Protein AF-A0AA37AZE5-F1 (afdb_monomer)

Solvent-accessible surface area (backbone atoms only — not comparable to full-atom values): 16278 Å² total; per-residue (Å²): 115,72,69,64,54,36,56,30,39,75,72,71,74,45,54,67,61,84,62,42,44,39,35,69,76,17,22,30,92,72,26,24,55,51,81,41,74,52,94,64,92,62,54,52,43,32,51,50,44,52,51,34,36,66,26,65,49,34,65,72,84,76,76,21,59,24,42,72,67,48,28,49,18,45,26,42,44,46,46,40,44,42,72,34,47,42,30,32,42,92,80,37,64,44,82,46,83,56,81,50,79,76,80,71,74,34,49,38,41,75,68,48,41,52,49,52,37,55,33,61,70,61,56,34,24,71,41,34,57,49,28,33,36,49,32,86,77,37,97,22,37,43,67,36,94,82,42,74,74,64,87,28,90,80,59,54,93,66,47,50,43,33,20,57,89,40,47,69,54,55,53,46,51,31,53,47,23,53,77,56,64,27,38,38,33,36,53,45,40,47,48,83,74,86,80,53,80,83,65,55,78,78,81,61,98,67,84,54,53,25,42,48,14,31,24,39,29,36,42,49,28,50,83,90,46,69,47,42,59,67,30,54,75,69,68,64,47,51,69,54,56,53,51,46,52,52,51,44,42,73,75,62,35,48,53,25,57,78,37,97,73,66,36,55,41,33,36,31,53,87,66,62,67,90,38,65,69,37,50,46,42,33,50,26,35,45,49,26,39,76,69,50,50,52,52,54,75,56,127

Foldseek 3Di:
DLQVQLVCCVVVNAFQVRQFFAAAPFFQVQCATNNDHDPDRDLSQLVLLVLLVLQQLQQDDRDRHNHPSLLRSLLLVLCQLAPPQWWDAPLAIDGHDRPRDDDSGSICHRSNRSSSSVCVNRSTHGAAQKAKEAQVVFPQEFEDPQADFQPFPQTDPRIDMAGPVCVVLVVLLRVLCVVLVKHKYWRHFADADDDDPGRDDDDDPDQDLSLLRFKTFIWIGHPPDTCDPVCVVVVNDDPSVVVSQVSSVVVQWDAQCPPPPRDRRMIGRDDPCVDSVSVSSSSRHNCCSVVNRNHHYDD

Secondary structure (DSSP, 8-state):
-HHHHHHHHHTTSS-GGGG----TT-BTTTTEETTEE-SS---HHHHHHHHHHHHT---S---SB--HHHHHHHHHHHHHHHH--EEEETTEEEE------S---SS--HHHHHHHHHHHHTT-EE---EEEEEGGG-TTEEE-TT----S-TT--TTEEEEEGGGHHHHHHHHHHHHHTTEEEEEEE-SPPPP--STT-----SS--GGGGT-EEEEEEEETTEEE-HHHHHTT---HHHHHHHHHHHHHT-EEGGGSSS--TTEEE----TTSHHHHHHHHHHHHHHHTT--PPEE-

Radius of gyration: 22.61 Å; Cα contacts (8 Å, |Δi|>4): 569; chains: 1; bounding box: 52×37×67 Å

Mean predicted aligned error: 5.12 Å

Sequence (299 aa):
MITNLLFSVLSGQFELFAGYELRRGDNDKKKIWGGSSHPDTYSHVEELQLILKKVGTYVAKVDGDFGGKTDLALKLFQSNAKTIPYRIKNGSTVTVKPTFHEAVSGKTTKATRRELAIWSSNTYQATGDLIRLKATTYSNIELNPSFKLLRNQHVTKGEFVVSVSLLPYIKTMNIEAKKLGLKIVINQSLRQLGIPPKGAVVTPAKRSQHYIGHAVDVNIVDGSNWNTSATFKAQKATNSAKLFIAAMKKAGLRWGGDFSKMDSPHFDRKLDASTFEYEAKHFFNQTSNSNNHILPLVI

Structure (mmCIF, N/CA/C/O backbone):
data_AF-A0AA37AZE5-F1
#
_entry.id   AF-A0AA37AZE5-F1
#
loop_
_atom_site.group_PDB
_atom_site.id
_atom_site.type_symbol
_atom_site.label_atom_id
_atom_site.label_alt_id
_atom_site.label_comp_id
_atom_site.label_asym_id
_atom_site.label_entity_id
_atom_site.label_seq_id
_atom_site.pdbx_PDB_ins_code
_atom_site.Cartn_x
_atom_site.Cartn_y
_atom_site.Cartn_z
_atom_site.occupancy
_atom_site.B_iso_or_equiv
_atom_site.auth_seq_id
_atom_site.auth_comp_id
_atom_site.auth_asym_id
_atom_site.auth_atom_id
_atom_site.pdbx_PDB_model_num
ATOM 1 N N . MET A 1 1 ? 15.635 17.805 -24.529 1.00 45.06 1 MET A N 1
ATOM 2 C CA . MET A 1 1 ? 15.466 16.530 -25.267 1.00 45.06 1 MET A CA 1
ATOM 3 C C . MET A 1 1 ? 14.314 15.668 -24.742 1.00 45.06 1 MET A C 1
ATOM 5 O O . MET A 1 1 ? 13.512 15.248 -25.558 1.00 45.06 1 MET A O 1
ATOM 9 N N . ILE A 1 2 ? 14.158 15.443 -23.427 1.00 47.91 2 ILE A N 1
ATOM 10 C CA . ILE A 1 2 ? 13.122 14.532 -22.875 1.00 47.91 2 ILE A CA 1
ATOM 11 C C . ILE A 1 2 ? 11.669 14.996 -23.136 1.00 47.91 2 ILE A C 1
ATOM 13 O O . ILE A 1 2 ? 10.789 14.169 -23.347 1.00 47.91 2 ILE A O 1
ATOM 17 N N . THR A 1 3 ? 11.397 16.303 -23.166 1.00 50.34 3 THR A N 1
ATOM 18 C CA . THR A 1 3 ? 10.039 16.854 -23.362 1.00 50.34 3 THR A CA 1
ATOM 19 C C . THR A 1 3 ? 9.466 16.603 -24.761 1.00 50.34 3 THR A C 1
ATOM 21 O O . THR A 1 3 ? 8.294 16.255 -24.873 1.00 50.34 3 THR A O 1
ATOM 24 N N . ASN A 1 4 ? 10.287 16.695 -25.814 1.00 52.81 4 ASN A N 1
ATOM 25 C CA . ASN A 1 4 ? 9.843 16.437 -27.192 1.00 52.81 4 ASN A CA 1
ATOM 26 C C . ASN A 1 4 ? 9.612 14.943 -27.457 1.00 52.81 4 ASN A C 1
ATOM 28 O O . ASN A 1 4 ? 8.682 14.598 -28.178 1.00 52.81 4 ASN A O 1
ATOM 32 N N . LEU A 1 5 ? 10.405 14.067 -26.827 1.00 55.03 5 LEU A N 1
ATOM 33 C CA . LEU A 1 5 ? 10.235 12.613 -26.920 1.00 55.03 5 LEU A CA 1
ATOM 34 C C . LEU A 1 5 ? 8.930 12.147 -26.248 1.00 55.03 5 LEU A C 1
ATOM 36 O O . LEU A 1 5 ? 8.274 11.226 -26.710 1.00 55.03 5 LEU A O 1
ATOM 40 N N . LEU A 1 6 ? 8.508 12.804 -25.166 1.00 58.16 6 LEU A N 1
ATOM 41 C CA . LEU A 1 6 ? 7.266 12.454 -24.468 1.00 58.16 6 LEU A CA 1
ATOM 42 C C . LEU A 1 6 ? 6.015 12.838 -25.258 1.00 58.16 6 LEU A C 1
ATOM 44 O O . LEU A 1 6 ? 5.052 12.074 -25.288 1.00 58.16 6 LEU A O 1
ATOM 48 N N . PHE A 1 7 ? 6.037 14.005 -25.906 1.00 55.59 7 PHE A N 1
ATOM 49 C CA . PHE A 1 7 ? 4.948 14.430 -26.781 1.00 55.59 7 PHE A CA 1
ATOM 50 C C . PHE A 1 7 ? 4.830 13.505 -28.000 1.00 55.59 7 PHE A C 1
ATOM 52 O O . PHE A 1 7 ? 3.725 13.081 -28.329 1.00 55.59 7 PHE A O 1
ATOM 59 N N . SER A 1 8 ? 5.961 13.109 -28.599 1.00 58.12 8 SER A N 1
ATOM 60 C CA . SER A 1 8 ? 5.975 12.186 -29.737 1.00 58.12 8 SER A CA 1
ATOM 61 C C . SER A 1 8 ? 5.554 10.756 -29.377 1.00 58.12 8 SER A C 1
ATOM 63 O O . SER A 1 8 ? 4.913 10.095 -30.189 1.00 58.12 8 SER A O 1
ATOM 65 N N . VAL A 1 9 ? 5.829 10.274 -28.157 1.00 59.69 9 VAL A N 1
ATOM 66 C CA . VAL A 1 9 ? 5.320 8.967 -27.691 1.00 59.69 9 VAL A CA 1
ATOM 67 C C . VAL A 1 9 ? 3.808 8.974 -27.505 1.00 59.69 9 VAL A C 1
ATOM 69 O O . VAL A 1 9 ? 3.135 8.000 -27.844 1.00 59.69 9 VAL A O 1
ATOM 72 N N . LEU A 1 10 ? 3.247 10.075 -27.009 1.00 60.81 10 LEU A N 1
ATOM 73 C CA . LEU A 1 10 ? 1.800 10.205 -26.838 1.00 60.81 10 LEU A CA 1
ATOM 74 C C . LEU A 1 10 ? 1.063 10.415 -28.168 1.00 60.81 10 LEU A C 1
ATOM 76 O O . LEU A 1 10 ? -0.073 9.962 -28.289 1.00 60.81 10 LEU A O 1
ATOM 80 N N . SER A 1 11 ? 1.705 11.038 -29.162 1.00 58.84 11 SER A N 1
ATOM 81 C CA . SER A 1 11 ? 1.176 11.171 -30.527 1.00 58.84 11 SER A CA 1
ATOM 82 C C . SER A 1 11 ? 1.432 9.945 -31.419 1.00 58.84 11 SER A C 1
ATOM 84 O O . SER A 1 11 ? 1.001 9.935 -32.569 1.00 58.84 11 SER A O 1
ATOM 86 N N . GLY A 1 12 ? 2.101 8.903 -30.904 1.00 58.16 12 GLY A N 1
ATOM 87 C CA . GLY A 1 12 ? 2.389 7.661 -31.634 1.00 58.16 12 GLY A CA 1
ATOM 88 C C . GLY A 1 12 ? 3.527 7.763 -32.655 1.00 58.16 12 GLY A C 1
ATOM 89 O O . GLY A 1 12 ? 3.675 6.880 -33.492 1.00 58.16 12 GLY A O 1
ATOM 90 N N . GLN A 1 13 ? 4.323 8.830 -32.596 1.00 54.84 13 GLN A N 1
ATOM 91 C CA . GLN A 1 13 ? 5.353 9.162 -33.578 1.00 54.84 13 GLN A CA 1
ATOM 92 C C . GLN A 1 13 ? 6.741 8.583 -33.231 1.00 54.84 13 GLN A C 1
ATOM 94 O O . GLN A 1 13 ? 7.546 8.383 -34.132 1.00 54.84 13 GLN A O 1
ATOM 99 N N . PHE A 1 14 ? 7.018 8.271 -31.956 1.00 65.69 14 PHE A N 1
ATOM 100 C CA . PHE A 1 14 ? 8.220 7.548 -31.491 1.00 65.69 14 PHE A CA 1
ATOM 101 C C . PHE A 1 14 ? 7.886 6.667 -30.277 1.00 65.69 14 PHE A C 1
ATOM 103 O O . PHE A 1 14 ? 7.064 7.058 -29.463 1.00 65.69 14 PHE A O 1
ATOM 110 N N . GLU A 1 15 ? 8.516 5.500 -30.100 1.00 80.62 15 GLU A N 1
ATOM 111 C CA . GLU A 1 15 ? 8.356 4.693 -28.876 1.00 80.62 15 GLU A CA 1
ATOM 112 C C . GLU A 1 15 ? 9.530 4.909 -27.908 1.00 80.62 15 GLU A C 1
ATOM 114 O O . GLU A 1 15 ? 10.681 5.022 -28.336 1.00 80.62 15 GLU A O 1
ATOM 119 N N . LEU A 1 16 ? 9.256 4.926 -26.591 1.00 91.25 16 LEU A N 1
ATOM 120 C CA . LEU A 1 16 ? 10.321 4.881 -25.581 1.00 91.25 16 LEU A CA 1
ATOM 121 C C . LEU A 1 16 ? 11.240 3.688 -25.856 1.00 91.25 16 LEU A C 1
ATOM 123 O O . LEU A 1 16 ? 10.773 2.614 -26.245 1.00 91.25 16 LEU A O 1
ATOM 127 N N . PHE A 1 17 ? 12.538 3.877 -25.627 1.00 93.56 17 PHE A N 1
ATOM 128 C CA . PHE A 1 17 ? 13.548 2.834 -25.820 1.00 93.56 17 PHE A CA 1
ATOM 129 C C . PHE A 1 17 ? 13.566 2.256 -27.245 1.00 93.56 17 PHE A C 1
ATOM 131 O O . PHE A 1 17 ? 13.775 1.060 -27.409 1.00 93.56 17 PHE A O 1
ATOM 138 N N . ALA A 1 18 ? 13.239 3.063 -28.263 1.00 90.50 18 ALA A N 1
ATOM 139 C CA . ALA A 1 18 ? 13.115 2.621 -29.658 1.00 90.50 18 ALA A CA 1
ATOM 140 C C . ALA A 1 18 ? 12.170 1.411 -29.862 1.00 90.50 18 ALA A C 1
ATOM 142 O O . ALA A 1 18 ? 12.277 0.682 -30.843 1.00 90.50 18 ALA A O 1
ATOM 143 N N . GLY A 1 19 ? 11.235 1.184 -28.931 1.00 91.56 19 GLY A N 1
ATOM 144 C CA . GLY A 1 19 ? 10.307 0.052 -28.965 1.00 91.56 19 GLY A CA 1
ATOM 145 C C . GLY A 1 19 ? 10.851 -1.260 -28.385 1.00 91.56 19 GLY A C 1
ATOM 146 O O . GLY A 1 19 ? 10.110 -2.249 -28.332 1.00 91.56 19 GLY A O 1
ATOM 147 N N . TYR A 1 20 ? 12.087 -1.290 -27.878 1.00 95.75 20 TYR A N 1
ATOM 148 C CA . TYR A 1 20 ? 12.634 -2.475 -27.221 1.00 95.75 20 TYR A CA 1
ATOM 149 C C . TYR A 1 20 ? 11.867 -2.814 -25.933 1.00 95.75 20 TYR A C 1
ATOM 151 O O . TYR A 1 20 ? 11.618 -1.966 -25.069 1.00 95.75 20 TYR A O 1
ATOM 159 N N . GLU A 1 21 ? 11.499 -4.092 -25.789 1.00 97.50 21 GLU A N 1
ATOM 160 C CA . GLU A 1 21 ? 11.025 -4.657 -24.522 1.00 97.50 21 GLU A CA 1
ATOM 161 C C . GLU A 1 21 ? 12.229 -4.959 -23.626 1.00 97.50 21 GLU A C 1
ATOM 163 O O . GLU A 1 21 ? 12.720 -6.087 -23.562 1.00 97.50 21 GLU A O 1
ATOM 168 N N . LEU A 1 22 ? 12.711 -3.922 -22.947 1.00 98.56 22 LEU A N 1
ATOM 169 C CA . LEU A 1 22 ? 13.787 -4.025 -21.980 1.00 98.56 22 LEU A CA 1
ATOM 170 C C . LEU A 1 22 ? 13.416 -4.990 -20.855 1.00 98.56 22 LEU A C 1
ATOM 172 O O . LEU A 1 22 ? 12.292 -4.968 -20.336 1.00 98.56 22 LEU A O 1
ATOM 176 N N . ARG A 1 23 ? 14.380 -5.818 -20.464 1.00 98.44 23 ARG A N 1
ATOM 177 C CA . ARG A 1 23 ? 14.212 -6.880 -19.469 1.00 98.44 23 ARG A CA 1
ATOM 178 C C . ARG A 1 23 ? 15.496 -7.143 -18.698 1.00 98.44 23 ARG A C 1
ATOM 180 O O . ARG A 1 23 ? 16.586 -6.775 -19.124 1.00 98.44 23 ARG A O 1
ATOM 187 N N . ARG A 1 24 ? 15.367 -7.836 -17.564 1.00 98.06 24 ARG A N 1
ATOM 188 C CA . ARG A 1 24 ? 16.521 -8.229 -16.750 1.00 98.06 24 ARG A CA 1
ATOM 189 C C . ARG A 1 24 ? 17.569 -8.967 -17.593 1.00 98.06 24 ARG A C 1
ATOM 191 O O . ARG A 1 24 ? 17.240 -9.950 -18.250 1.00 98.06 24 ARG A O 1
ATOM 198 N N . GLY A 1 25 ? 18.817 -8.509 -17.511 1.00 97.81 25 GLY A N 1
ATOM 199 C CA . GLY A 1 25 ? 19.943 -8.990 -18.320 1.00 97.81 25 GLY A CA 1
ATOM 200 C C . GLY A 1 25 ? 20.347 -8.045 -19.456 1.00 97.81 25 GLY A C 1
ATOM 201 O O . GLY A 1 25 ? 21.477 -8.146 -19.932 1.00 97.81 25 GLY A O 1
ATOM 202 N N . ASP A 1 26 ? 19.475 -7.110 -19.842 1.00 98.44 26 ASP A N 1
ATOM 203 C CA . ASP A 1 26 ? 19.816 -6.038 -20.777 1.00 98.44 26 ASP A CA 1
ATOM 204 C C . ASP A 1 26 ? 20.856 -5.088 -20.169 1.00 98.44 26 ASP A C 1
ATOM 206 O O . ASP A 1 26 ? 20.887 -4.858 -18.956 1.00 98.44 26 ASP A O 1
ATOM 210 N N . ASN A 1 27 ? 21.746 -4.557 -21.008 1.00 98.19 27 ASN A N 1
ATOM 211 C CA . ASN A 1 27 ? 22.886 -3.774 -20.550 1.00 98.19 27 ASN A CA 1
ATOM 212 C C . ASN A 1 27 ? 23.415 -2.858 -21.657 1.00 98.19 27 ASN A C 1
ATOM 214 O O . ASN A 1 27 ? 23.817 -3.336 -22.720 1.00 98.19 27 ASN A O 1
ATOM 218 N N . ASP A 1 28 ? 23.492 -1.559 -21.369 1.00 97.75 28 ASP A N 1
ATOM 219 C CA . ASP A 1 28 ? 23.879 -0.541 -22.352 1.00 97.75 28 ASP A CA 1
ATOM 220 C C . ASP A 1 28 ? 25.338 -0.699 -22.816 1.00 97.75 28 ASP A C 1
ATOM 222 O O . ASP A 1 28 ? 25.628 -0.598 -24.006 1.00 97.75 28 ASP A O 1
ATOM 226 N N . LYS A 1 29 ? 26.268 -1.057 -21.915 1.00 96.44 29 LYS A N 1
ATOM 227 C CA . LYS A 1 29 ? 27.685 -1.280 -22.277 1.00 96.44 29 LYS A CA 1
ATOM 228 C C . LYS A 1 29 ? 27.875 -2.502 -23.166 1.00 96.44 29 LYS A C 1
ATOM 230 O O . LYS A 1 29 ? 28.774 -2.522 -24.001 1.00 96.44 29 LYS A O 1
ATOM 235 N N . LYS A 1 30 ? 27.050 -3.530 -22.961 1.00 96.62 30 LYS A N 1
ATOM 236 C CA . LYS A 1 30 ? 27.046 -4.744 -23.788 1.00 96.62 30 LYS A CA 1
ATOM 237 C C . LYS A 1 30 ? 26.186 -4.592 -25.042 1.00 96.62 30 LYS A C 1
ATOM 239 O O . LYS A 1 30 ? 26.141 -5.533 -25.827 1.00 96.62 30 LYS A O 1
ATOM 244 N N . LYS A 1 31 ? 25.513 -3.447 -25.212 1.00 97.00 31 LYS A N 1
ATOM 245 C CA . LYS A 1 31 ? 24.568 -3.172 -26.301 1.00 97.00 31 LYS A CA 1
ATOM 246 C C . LYS A 1 31 ? 23.438 -4.201 -26.386 1.00 97.00 31 LYS A C 1
ATOM 248 O O . LYS A 1 31 ? 22.985 -4.546 -27.472 1.00 97.00 31 LYS A O 1
ATOM 253 N N . ILE A 1 32 ? 23.017 -4.732 -25.234 1.00 97.12 32 ILE A N 1
ATOM 254 C CA . ILE A 1 32 ? 21.956 -5.739 -25.152 1.00 97.12 32 ILE A CA 1
ATOM 255 C C . ILE A 1 32 ? 20.648 -5.044 -24.793 1.00 97.12 32 ILE A C 1
ATOM 257 O O . ILE A 1 32 ? 20.514 -4.553 -23.672 1.00 97.12 32 ILE A O 1
ATOM 261 N N . TRP A 1 33 ? 19.685 -5.061 -25.714 1.00 97.31 33 TRP A N 1
ATOM 262 C CA . TRP A 1 33 ? 18.338 -4.517 -25.515 1.00 97.31 33 TRP A CA 1
ATOM 263 C C . TRP A 1 33 ? 17.302 -5.479 -26.077 1.00 97.31 33 TRP A C 1
ATOM 265 O O . TRP A 1 33 ? 17.459 -6.014 -27.177 1.00 97.31 33 TRP A O 1
ATOM 275 N N . GLY A 1 34 ? 16.246 -5.747 -25.309 1.00 96.00 34 GLY A N 1
ATOM 276 C CA . GLY A 1 34 ? 15.290 -6.778 -25.696 1.00 96.00 34 GLY A CA 1
ATOM 277 C C . GLY A 1 34 ? 15.929 -8.167 -25.733 1.00 96.00 34 GLY A C 1
ATOM 278 O O . GLY A 1 34 ? 15.488 -9.025 -26.489 1.00 96.00 34 GLY A O 1
ATOM 279 N N . GLY A 1 35 ? 16.965 -8.419 -24.925 1.00 96.56 35 GLY A N 1
ATOM 280 C CA . GLY A 1 35 ? 17.700 -9.684 -24.834 1.00 96.56 35 GLY A CA 1
ATOM 281 C C . GLY A 1 35 ? 18.561 -10.058 -26.044 1.00 96.56 35 GLY A C 1
ATOM 282 O O . GLY A 1 35 ? 18.950 -11.218 -26.155 1.00 96.56 35 GLY A O 1
ATOM 283 N N . SER A 1 36 ? 18.860 -9.124 -26.947 1.00 96.38 36 SER A N 1
ATOM 284 C CA . SER A 1 36 ? 19.783 -9.345 -28.069 1.00 96.38 36 SER A CA 1
ATOM 285 C C . SER A 1 36 ? 20.788 -8.204 -28.176 1.00 96.38 36 SER A C 1
ATOM 287 O O . SER A 1 36 ? 20.486 -7.089 -27.761 1.00 96.38 36 SER A O 1
ATOM 289 N N . SER A 1 37 ? 21.985 -8.509 -28.686 1.00 95.62 37 SER A N 1
ATOM 290 C CA . SER A 1 37 ? 23.031 -7.514 -28.942 1.00 95.62 37 SER A CA 1
ATOM 291 C C . SER A 1 37 ? 22.739 -6.757 -30.234 1.00 95.62 37 SER A C 1
ATOM 293 O O . SER A 1 37 ? 22.329 -7.372 -31.219 1.00 95.62 37 SER A O 1
ATOM 295 N N . HIS A 1 38 ? 22.989 -5.453 -30.237 1.00 92.50 38 HIS A N 1
ATOM 296 C CA . HIS A 1 38 ? 22.761 -4.571 -31.380 1.00 92.50 38 HIS A CA 1
ATOM 297 C C . HIS A 1 38 ? 24.039 -3.795 -31.730 1.00 92.50 38 HIS A C 1
ATOM 299 O O . HIS A 1 38 ? 24.869 -3.545 -30.854 1.00 92.50 38 HIS A O 1
ATOM 305 N N . PRO A 1 39 ? 24.236 -3.407 -33.003 1.00 86.50 39 PRO A N 1
ATOM 306 C CA . PRO A 1 39 ? 25.441 -2.690 -33.427 1.00 86.50 39 PRO A CA 1
ATOM 307 C C . PRO A 1 39 ? 25.492 -1.248 -32.896 1.00 86.50 39 PRO A C 1
ATOM 309 O O . PRO A 1 39 ? 26.580 -0.702 -32.676 1.00 86.50 39 PRO A O 1
ATOM 312 N N . ASP A 1 40 ? 24.329 -0.649 -32.649 1.00 84.88 40 ASP A N 1
ATOM 313 C CA . ASP A 1 40 ? 24.193 0.752 -32.271 1.00 84.88 40 ASP A CA 1
ATOM 314 C C . ASP A 1 40 ? 24.715 1.056 -30.861 1.00 84.88 40 ASP A C 1
ATOM 316 O O . ASP A 1 40 ? 24.976 0.169 -30.047 1.00 84.88 40 ASP A O 1
ATOM 320 N N . THR A 1 41 ? 24.886 2.343 -30.563 1.00 84.25 41 THR A N 1
ATOM 321 C CA . THR A 1 41 ? 25.275 2.819 -29.232 1.00 84.25 41 THR A CA 1
ATOM 322 C C . THR A 1 41 ? 24.160 3.704 -28.686 1.00 84.25 41 THR A C 1
ATOM 324 O O . THR A 1 41 ? 24.065 4.880 -29.036 1.00 84.25 41 THR A O 1
ATOM 327 N N . TYR A 1 42 ? 23.327 3.129 -27.819 1.00 90.38 42 TYR A N 1
ATOM 328 C CA . TYR A 1 42 ? 22.247 3.810 -27.104 1.00 90.38 42 TYR A CA 1
ATOM 329 C C . TYR A 1 42 ? 22.341 3.532 -25.597 1.00 90.38 42 TYR A C 1
ATOM 331 O O . TYR A 1 42 ? 23.035 2.610 -25.175 1.00 90.38 42 TYR A O 1
ATOM 339 N N . SER A 1 43 ? 21.630 4.318 -24.785 1.00 94.69 43 SER A N 1
ATOM 340 C CA . SER A 1 43 ? 21.575 4.153 -23.323 1.00 94.69 43 SER A CA 1
ATOM 341 C C . SER A 1 43 ? 20.139 3.917 -22.840 1.00 94.69 43 SER A C 1
ATOM 343 O O . SER A 1 43 ? 19.597 4.681 -22.038 1.00 94.69 43 SER A O 1
ATOM 345 N N . HIS A 1 44 ? 19.466 2.907 -23.397 1.00 96.50 44 HIS A N 1
ATOM 346 C CA . HIS A 1 44 ? 18.050 2.649 -23.116 1.00 96.50 44 HIS A CA 1
ATOM 347 C C . HIS A 1 44 ? 17.802 2.187 -21.675 1.00 96.50 44 HIS A C 1
ATOM 349 O O . HIS A 1 44 ? 16.770 2.523 -21.087 1.00 96.50 44 HIS A O 1
ATOM 355 N N . VAL A 1 45 ? 18.737 1.445 -21.076 1.00 98.19 45 VAL A N 1
ATOM 356 C CA . VAL A 1 45 ? 18.611 1.017 -19.680 1.00 98.19 45 VAL A CA 1
ATOM 357 C C . VAL A 1 45 ? 18.826 2.200 -18.734 1.00 98.19 45 VAL A C 1
ATOM 359 O O . VAL A 1 45 ? 18.040 2.369 -17.799 1.00 98.19 45 VAL A O 1
ATOM 362 N N . GLU A 1 46 ? 19.816 3.063 -18.982 1.00 98.19 46 GLU A N 1
ATOM 363 C CA . GLU A 1 46 ? 19.982 4.310 -18.220 1.00 98.19 46 GLU A CA 1
ATOM 364 C C . GLU A 1 46 ? 18.750 5.215 -18.346 1.00 98.19 46 GLU A C 1
ATOM 366 O O . GLU A 1 46 ? 18.287 5.769 -17.345 1.00 98.19 46 GLU A O 1
ATOM 371 N N . GLU A 1 47 ? 18.172 5.330 -19.548 1.00 97.31 47 GLU A N 1
ATOM 372 C CA . GLU A 1 47 ? 16.936 6.079 -19.786 1.00 97.31 47 GLU A CA 1
ATOM 373 C C . GLU A 1 47 ? 15.783 5.543 -18.919 1.00 97.31 47 GLU A C 1
ATOM 375 O O . GLU A 1 47 ? 15.131 6.314 -18.204 1.00 97.31 47 GLU A O 1
ATOM 380 N N . LEU A 1 48 ? 15.570 4.222 -18.905 1.00 98.31 48 LEU A N 1
ATOM 381 C CA . LEU A 1 48 ? 14.569 3.577 -18.051 1.00 98.31 48 LEU A CA 1
ATOM 382 C C . LEU A 1 48 ? 14.829 3.861 -16.566 1.00 98.31 48 LEU A C 1
ATOM 384 O O . LEU A 1 48 ? 13.913 4.257 -15.840 1.00 98.31 48 LEU A O 1
ATOM 388 N N . GLN A 1 49 ? 16.067 3.685 -16.103 1.00 98.56 49 GLN A N 1
ATOM 389 C CA . GLN A 1 49 ? 16.449 3.928 -14.711 1.00 98.56 49 GLN A CA 1
ATOM 390 C C . GLN A 1 49 ? 16.206 5.391 -14.303 1.00 98.56 49 GLN A C 1
ATOM 392 O O . GLN A 1 49 ? 15.724 5.648 -13.196 1.00 98.56 49 GLN A O 1
ATOM 397 N N . LEU A 1 50 ? 16.480 6.357 -15.186 1.00 97.62 50 LEU A N 1
ATOM 398 C CA . LEU A 1 50 ? 16.197 7.778 -14.959 1.00 97.62 50 LEU A CA 1
ATOM 399 C C . LEU A 1 50 ? 14.693 8.058 -14.858 1.00 97.62 50 LEU A C 1
ATOM 401 O O . LEU A 1 50 ? 14.279 8.813 -13.974 1.00 97.62 50 LEU A O 1
ATOM 405 N N . ILE A 1 51 ? 13.871 7.449 -15.720 1.00 97.56 51 ILE A N 1
ATOM 406 C CA . ILE A 1 51 ? 12.408 7.573 -15.650 1.00 97.56 51 ILE A CA 1
ATOM 407 C C . ILE A 1 51 ? 11.890 6.991 -14.329 1.00 97.56 51 ILE A C 1
ATOM 409 O O . ILE A 1 51 ? 11.194 7.684 -13.586 1.00 97.56 51 ILE A O 1
ATOM 413 N N . LEU A 1 52 ? 12.280 5.763 -13.977 1.00 97.81 52 LEU A N 1
ATOM 414 C CA . LEU A 1 52 ? 11.853 5.112 -12.731 1.00 97.81 52 LEU A CA 1
ATOM 415 C C . LEU A 1 52 ? 12.324 5.877 -11.484 1.00 97.81 52 LEU A C 1
ATOM 417 O O . LEU A 1 52 ? 11.631 5.904 -10.464 1.00 97.81 52 LEU A O 1
ATOM 421 N N . LYS A 1 53 ? 13.479 6.548 -11.557 1.00 95.75 53 LYS A N 1
ATOM 422 C CA . LYS A 1 53 ? 13.980 7.414 -10.483 1.00 95.75 53 LYS A CA 1
ATOM 423 C C . LYS A 1 53 ? 13.138 8.676 -10.324 1.00 95.75 53 LYS A C 1
ATOM 425 O O . LYS A 1 53 ? 12.830 9.047 -9.196 1.00 95.75 53 LYS A O 1
ATOM 430 N N . LYS A 1 54 ? 12.715 9.302 -11.429 1.00 94.62 54 LYS A N 1
ATOM 431 C CA . LYS A 1 54 ? 11.789 10.451 -11.411 1.00 94.62 54 LYS A CA 1
ATOM 432 C C . LYS A 1 54 ? 10.405 10.070 -10.894 1.00 94.62 54 LYS A C 1
ATOM 434 O O . LYS A 1 54 ? 9.823 10.834 -10.135 1.00 94.62 54 LYS A O 1
ATOM 439 N N . VAL A 1 55 ? 9.913 8.888 -11.268 1.00 95.81 55 VAL A N 1
ATOM 440 C CA . VAL A 1 55 ? 8.657 8.324 -10.751 1.00 95.81 55 VAL A CA 1
ATOM 441 C C . VAL A 1 55 ? 8.771 7.947 -9.266 1.00 95.81 55 VAL A C 1
ATOM 443 O O . VAL A 1 55 ? 7.766 7.903 -8.563 1.00 95.81 55 VAL A O 1
ATOM 446 N N . GLY A 1 56 ? 9.981 7.710 -8.757 1.00 95.25 56 GLY A N 1
ATOM 447 C CA . GLY A 1 56 ? 10.232 7.419 -7.343 1.00 95.25 56 GLY A CA 1
ATOM 448 C C . GLY A 1 56 ? 10.215 5.930 -6.985 1.00 95.25 56 GLY A C 1
ATOM 449 O O . GLY A 1 56 ? 10.145 5.596 -5.806 1.00 95.25 56 GLY A O 1
ATOM 450 N N . THR A 1 57 ? 10.292 5.026 -7.968 1.00 96.50 57 THR A N 1
ATOM 451 C CA . THR A 1 57 ? 10.399 3.573 -7.730 1.00 96.50 57 THR A CA 1
ATOM 452 C C . THR A 1 57 ? 11.833 3.053 -7.803 1.00 96.50 57 THR A C 1
ATOM 454 O O . THR A 1 57 ? 12.112 1.981 -7.269 1.00 96.50 57 THR A O 1
ATOM 457 N N . TYR A 1 58 ? 12.760 3.800 -8.417 1.00 95.38 58 TYR A N 1
ATOM 458 C CA . TYR A 1 58 ? 14.178 3.437 -8.485 1.00 95.38 58 TYR A CA 1
ATOM 459 C C . TYR A 1 58 ? 15.034 4.300 -7.559 1.00 95.38 58 TYR A C 1
ATOM 461 O O . TYR A 1 58 ? 15.174 5.508 -7.742 1.00 95.38 58 TYR A O 1
ATOM 469 N N . VAL A 1 59 ? 15.640 3.655 -6.565 1.00 89.50 59 VAL A N 1
ATOM 470 C CA . VAL A 1 59 ? 16.374 4.329 -5.477 1.00 89.50 59 VAL A CA 1
ATOM 471 C C . VAL A 1 59 ? 17.887 4.116 -5.559 1.00 89.50 59 VAL A C 1
ATOM 473 O O . VAL A 1 59 ? 18.646 4.655 -4.759 1.00 89.50 59 VAL A O 1
ATOM 476 N N . ALA A 1 60 ? 18.341 3.339 -6.543 1.00 91.44 60 ALA A N 1
ATOM 477 C CA . ALA A 1 60 ? 19.745 3.019 -6.742 1.00 91.44 60 ALA A CA 1
ATOM 478 C C . ALA A 1 60 ? 20.448 4.010 -7.692 1.00 91.44 60 ALA A C 1
ATOM 480 O O . ALA A 1 60 ? 19.900 5.040 -8.118 1.00 91.44 60 ALA A O 1
ATOM 481 N N . LYS A 1 61 ? 21.721 3.719 -7.972 1.00 94.12 61 LYS A N 1
ATOM 482 C CA . LYS A 1 61 ? 22.524 4.441 -8.958 1.00 94.12 61 LYS A CA 1
ATOM 483 C C . LYS A 1 61 ? 22.060 4.067 -10.372 1.00 94.12 61 LYS A C 1
ATOM 485 O O . LYS A 1 61 ? 21.661 2.933 -10.609 1.00 94.12 61 LYS A O 1
ATOM 490 N N . VAL A 1 62 ? 22.088 5.045 -11.272 1.00 97.19 62 VAL A N 1
ATOM 491 C CA . VAL A 1 62 ? 21.898 4.833 -12.713 1.00 97.19 62 VAL A CA 1
ATOM 492 C C . VAL A 1 62 ? 23.238 4.375 -13.284 1.00 97.19 62 VAL A C 1
ATOM 494 O O . VAL A 1 62 ? 24.251 5.037 -13.044 1.00 97.19 62 VAL A O 1
ATOM 497 N N . ASP A 1 63 ? 23.253 3.223 -13.939 1.00 97.62 63 ASP A N 1
ATOM 498 C CA . ASP A 1 63 ? 24.472 2.541 -14.390 1.00 97.62 63 ASP A CA 1
ATOM 499 C C . ASP A 1 63 ? 24.327 1.779 -15.718 1.00 97.62 63 ASP A C 1
ATOM 501 O O . ASP A 1 63 ? 25.303 1.175 -16.171 1.00 97.62 63 ASP A O 1
ATOM 505 N N . GLY A 1 64 ? 23.136 1.792 -16.326 1.00 98.00 64 GLY A N 1
ATOM 506 C CA . GLY A 1 64 ? 22.873 1.122 -17.599 1.00 98.00 64 GLY A CA 1
ATOM 507 C C . GLY A 1 64 ? 22.804 -0.399 -17.500 1.00 98.00 64 GLY A C 1
ATOM 508 O O . GLY A 1 64 ? 22.824 -1.071 -18.531 1.00 98.00 64 GLY A O 1
ATOM 509 N N . ASP A 1 65 ? 22.725 -0.957 -16.285 1.00 98.38 65 ASP A N 1
ATOM 510 C CA . ASP A 1 65 ? 22.558 -2.390 -16.050 1.00 98.38 65 ASP A CA 1
ATOM 511 C C . ASP A 1 65 ? 21.123 -2.734 -15.629 1.00 98.38 65 ASP A C 1
ATOM 513 O O . ASP A 1 65 ? 20.606 -2.303 -14.587 1.00 98.38 65 ASP A O 1
ATOM 517 N N . PHE A 1 66 ? 20.450 -3.575 -16.417 1.00 98.50 66 PHE A N 1
ATOM 518 C CA . PHE A 1 66 ? 19.129 -4.080 -16.066 1.00 98.50 66 PHE A CA 1
ATOM 519 C C . PHE A 1 66 ? 19.287 -5.286 -15.132 1.00 98.50 66 PHE A C 1
ATOM 521 O O . PHE A 1 66 ? 18.935 -6.426 -15.445 1.00 98.50 66 PHE A O 1
ATOM 528 N N . GLY A 1 67 ? 19.821 -5.020 -13.941 1.00 97.62 67 GLY A N 1
ATOM 529 C CA . GLY A 1 67 ? 19.949 -5.982 -12.855 1.00 97.62 67 GLY A CA 1
ATOM 530 C C . GLY A 1 67 ? 18.680 -6.113 -12.003 1.00 97.62 67 GLY A C 1
ATOM 531 O O . GLY A 1 67 ? 17.615 -5.572 -12.305 1.00 97.62 67 GLY A O 1
ATOM 532 N N . GLY A 1 68 ? 18.798 -6.812 -10.869 1.00 97.06 68 GLY A N 1
ATOM 533 C CA . GLY A 1 68 ? 17.662 -7.071 -9.970 1.00 97.06 68 GLY A CA 1
ATOM 534 C C . GLY A 1 68 ? 17.011 -5.811 -9.381 1.00 97.06 68 GLY A C 1
ATOM 535 O O . GLY A 1 68 ? 15.809 -5.802 -9.142 1.00 97.06 68 GLY A O 1
ATOM 536 N N . LYS A 1 69 ? 17.774 -4.725 -9.187 1.00 96.44 69 LYS A N 1
ATOM 537 C CA . LYS A 1 69 ? 17.232 -3.449 -8.683 1.00 96.44 69 LYS A CA 1
ATOM 538 C C . LYS A 1 69 ? 16.370 -2.739 -9.731 1.00 96.44 69 LYS A C 1
ATOM 540 O O . LYS A 1 69 ? 15.341 -2.170 -9.374 1.00 96.44 69 LYS A O 1
ATOM 545 N N . THR A 1 70 ? 16.776 -2.787 -11.000 1.00 98.31 70 THR A N 1
ATOM 546 C CA . THR A 1 70 ? 16.009 -2.233 -12.127 1.00 98.31 70 THR A CA 1
ATOM 547 C C . THR A 1 70 ? 14.720 -3.037 -12.335 1.00 98.31 70 THR A C 1
ATOM 549 O O . THR A 1 70 ? 13.646 -2.447 -12.432 1.00 98.31 70 THR A O 1
ATOM 552 N N . ASP A 1 71 ? 14.801 -4.374 -12.280 1.00 98.44 71 ASP A N 1
ATOM 553 C CA . ASP A 1 71 ? 13.637 -5.279 -12.332 1.00 98.44 71 ASP A CA 1
ATOM 554 C C . ASP A 1 71 ? 12.623 -4.991 -11.220 1.00 98.44 71 ASP A C 1
ATOM 556 O O . ASP A 1 71 ? 11.440 -4.787 -11.497 1.00 98.44 71 ASP A O 1
ATOM 560 N N . LEU A 1 72 ? 13.084 -4.888 -9.969 1.00 97.56 72 LEU A N 1
ATOM 561 C CA . LEU A 1 72 ? 12.217 -4.561 -8.838 1.00 97.56 72 LEU A CA 1
ATOM 562 C C . LEU A 1 72 ? 11.539 -3.195 -9.014 1.00 97.56 72 LEU A C 1
ATOM 564 O O . LEU A 1 72 ? 10.330 -3.082 -8.824 1.00 97.56 72 LEU A O 1
ATOM 568 N N . ALA A 1 73 ? 12.283 -2.160 -9.410 1.00 98.19 73 ALA A N 1
ATOM 569 C CA . ALA A 1 73 ? 11.721 -0.823 -9.596 1.00 98.19 73 ALA A CA 1
ATOM 570 C C . ALA A 1 73 ? 10.685 -0.754 -10.724 1.00 98.19 73 ALA A C 1
ATOM 572 O O . ALA A 1 73 ? 9.691 -0.030 -10.598 1.00 98.19 73 ALA A O 1
ATOM 573 N N . LEU A 1 74 ? 10.880 -1.523 -11.799 1.00 98.69 74 LEU A N 1
ATOM 574 C CA . LEU A 1 74 ? 9.899 -1.618 -12.873 1.00 98.69 74 LEU A CA 1
ATOM 575 C C . LEU A 1 74 ? 8.641 -2.367 -12.420 1.00 98.69 74 LEU A C 1
ATOM 577 O O . LEU A 1 74 ? 7.531 -1.913 -12.691 1.00 98.69 74 LEU A O 1
ATOM 581 N N . LYS A 1 75 ? 8.794 -3.458 -11.661 1.00 98.69 75 LYS A N 1
ATOM 582 C CA . LYS A 1 75 ? 7.656 -4.180 -11.071 1.00 98.69 75 LYS A CA 1
ATOM 583 C C . LYS A 1 75 ? 6.872 -3.311 -10.089 1.00 98.69 75 LYS A C 1
ATOM 585 O O . LYS A 1 75 ? 5.643 -3.297 -10.124 1.00 98.69 75 LYS A O 1
ATOM 590 N N . LEU A 1 76 ? 7.563 -2.537 -9.249 1.00 98.50 76 LEU A N 1
ATOM 591 C CA . LEU A 1 76 ? 6.941 -1.556 -8.358 1.00 98.50 76 LEU A CA 1
ATOM 592 C C . LEU A 1 76 ? 6.133 -0.530 -9.159 1.00 98.50 76 LEU A C 1
ATOM 594 O O . LEU A 1 76 ? 4.971 -0.287 -8.833 1.00 98.50 76 LEU A O 1
ATOM 598 N N . PHE A 1 77 ? 6.707 0.023 -10.230 1.00 98.62 77 PHE A N 1
ATOM 599 C CA . PHE A 1 77 ? 6.000 0.947 -11.118 1.00 98.62 77 PHE A CA 1
ATOM 600 C C . PHE A 1 77 ? 4.733 0.319 -11.711 1.00 98.62 77 PHE A C 1
ATOM 602 O O . PHE A 1 77 ? 3.649 0.873 -11.540 1.00 98.62 77 PHE A O 1
ATOM 609 N N . GLN A 1 78 ? 4.853 -0.855 -12.337 1.00 98.75 78 GLN A N 1
ATOM 610 C CA . GLN A 1 78 ? 3.727 -1.584 -12.931 1.00 98.75 78 GLN A CA 1
ATOM 611 C C . GLN A 1 78 ? 2.625 -1.851 -11.895 1.00 98.75 78 GLN A C 1
ATOM 613 O O . GLN A 1 78 ? 1.446 -1.615 -12.157 1.00 98.75 78 GLN A O 1
ATOM 618 N N . SER A 1 79 ? 3.000 -2.275 -10.685 1.00 98.31 79 SER A N 1
ATOM 619 C CA . SER A 1 79 ? 2.061 -2.491 -9.582 1.00 98.31 79 SER A CA 1
ATOM 620 C C . SER A 1 79 ? 1.352 -1.205 -9.158 1.00 98.31 79 SER A C 1
ATOM 622 O O . SER A 1 79 ? 0.138 -1.217 -8.951 1.00 98.31 79 SER A O 1
ATOM 624 N N . ASN A 1 80 ? 2.080 -0.092 -9.028 1.00 98.06 80 ASN A N 1
ATOM 625 C CA . ASN A 1 80 ? 1.501 1.192 -8.632 1.00 98.06 80 ASN A CA 1
ATOM 626 C C . ASN A 1 80 ? 0.529 1.716 -9.693 1.00 98.06 80 ASN A C 1
ATOM 628 O O . ASN A 1 80 ? -0.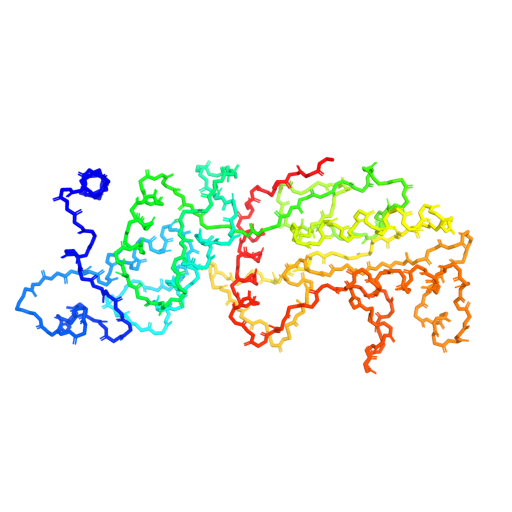608 2.072 -9.378 1.00 98.06 80 ASN A O 1
ATOM 632 N N . ALA A 1 81 ? 0.962 1.678 -10.955 1.00 97.94 81 ALA A N 1
ATOM 633 C CA . ALA A 1 81 ? 0.165 2.062 -12.109 1.00 97.94 81 ALA A CA 1
ATOM 634 C C . ALA A 1 81 ? -1.129 1.253 -12.223 1.00 97.94 81 ALA A C 1
ATOM 636 O O . ALA A 1 81 ? -2.157 1.819 -12.585 1.00 97.94 81 ALA A O 1
ATOM 637 N N . LYS A 1 82 ? -1.089 -0.034 -11.852 1.00 97.50 82 LYS A N 1
ATOM 638 C CA . LYS A 1 82 ? -2.238 -0.946 -11.874 1.00 97.50 82 LYS A CA 1
ATOM 639 C C . LYS A 1 82 ? -3.220 -0.758 -10.721 1.00 97.50 82 LYS A C 1
ATOM 641 O O . LYS A 1 82 ? -4.423 -0.885 -10.922 1.00 97.50 82 LYS A O 1
ATOM 646 N N . THR A 1 83 ? -2.721 -0.545 -9.502 1.00 95.62 83 THR A N 1
ATOM 647 C CA . THR A 1 83 ? -3.524 -0.771 -8.280 1.00 95.62 83 THR A CA 1
ATOM 648 C C . THR A 1 83 ? -3.782 0.473 -7.442 1.00 95.62 83 THR A C 1
ATOM 650 O O . THR A 1 83 ? -4.778 0.519 -6.723 1.00 95.62 83 THR A O 1
ATOM 653 N N . ILE A 1 84 ? -2.920 1.488 -7.519 1.00 95.62 84 ILE A N 1
ATOM 654 C CA . ILE A 1 84 ? -3.024 2.678 -6.673 1.00 95.62 84 ILE A CA 1
ATOM 655 C C . ILE A 1 84 ? -3.721 3.781 -7.474 1.00 95.62 84 ILE A C 1
ATOM 657 O O . ILE A 1 84 ? -3.236 4.116 -8.553 1.00 95.62 84 ILE A O 1
ATOM 661 N N . PRO A 1 85 ? -4.823 4.376 -6.984 1.00 94.19 85 PRO A N 1
ATOM 662 C CA . PRO A 1 85 ? -5.537 5.441 -7.692 1.00 94.19 85 PRO A CA 1
ATOM 663 C C . PRO A 1 85 ? -4.982 6.846 -7.400 1.00 94.19 85 PRO A C 1
ATOM 665 O O . PRO A 1 85 ? -5.598 7.840 -7.772 1.00 94.19 85 PRO A O 1
ATOM 668 N N . TYR A 1 86 ? -3.846 6.954 -6.709 1.00 96.25 86 TYR A N 1
ATOM 669 C CA . TYR A 1 86 ? -3.241 8.221 -6.293 1.00 96.25 86 TYR A CA 1
ATOM 670 C C . TYR A 1 86 ? -1.871 8.429 -6.937 1.00 96.25 86 TYR A C 1
ATOM 672 O O . TYR A 1 86 ? -1.093 7.483 -7.078 1.00 96.25 86 TYR A O 1
ATOM 680 N N . ARG A 1 87 ? -1.548 9.675 -7.284 1.00 97.31 87 ARG A N 1
ATOM 681 C CA . ARG A 1 87 ? -0.220 10.114 -7.751 1.00 97.31 87 ARG A CA 1
ATOM 682 C C . ARG A 1 87 ? 0.177 11.384 -7.021 1.00 97.31 87 ARG A C 1
ATOM 684 O O . ARG A 1 87 ? -0.701 12.157 -6.643 1.00 97.31 87 ARG A O 1
ATOM 691 N N . ILE A 1 88 ? 1.475 11.642 -6.895 1.00 97.62 88 ILE A N 1
ATOM 692 C CA . ILE A 1 88 ? 1.954 12.987 -6.561 1.00 97.62 88 ILE A CA 1
ATOM 693 C C . ILE A 1 88 ? 2.220 13.741 -7.857 1.00 97.62 88 ILE A C 1
ATOM 695 O O . ILE A 1 88 ? 2.952 13.256 -8.717 1.00 97.62 88 ILE A O 1
ATOM 699 N N . LYS A 1 89 ? 1.630 14.928 -7.991 1.00 96.69 89 LYS A N 1
ATOM 700 C CA . LYS A 1 89 ? 1.892 15.889 -9.064 1.00 96.69 89 LYS A CA 1
ATOM 701 C C . LYS A 1 89 ? 2.192 17.235 -8.420 1.00 96.69 89 LYS A C 1
ATOM 703 O O . LYS A 1 89 ? 1.352 17.769 -7.701 1.00 96.69 89 LYS A O 1
ATOM 708 N N . ASN A 1 90 ? 3.389 17.770 -8.655 1.00 93.00 90 ASN A N 1
ATOM 709 C CA . ASN A 1 90 ? 3.831 19.059 -8.105 1.00 93.00 90 ASN A CA 1
ATOM 710 C C . ASN A 1 90 ? 3.625 19.167 -6.576 1.00 93.00 90 ASN A C 1
ATOM 712 O O . ASN A 1 90 ? 3.088 20.150 -6.075 1.00 93.00 90 ASN A O 1
ATOM 716 N N . GLY A 1 91 ? 3.988 18.111 -5.838 1.00 91.44 91 GLY A N 1
ATOM 717 C CA . GLY A 1 91 ? 3.857 18.041 -4.375 1.00 91.44 91 GLY A CA 1
ATOM 718 C C . GLY A 1 91 ? 2.441 17.773 -3.848 1.00 91.44 91 GLY A C 1
ATOM 719 O O . GLY A 1 91 ? 2.276 17.535 -2.656 1.00 91.44 91 GLY A O 1
ATOM 720 N N . SER A 1 92 ? 1.427 17.755 -4.716 1.00 94.94 92 SER A N 1
ATOM 721 C CA . SER A 1 92 ? 0.034 17.495 -4.341 1.00 94.94 92 SER A CA 1
ATOM 722 C C . SER A 1 92 ? -0.415 16.097 -4.738 1.00 94.94 92 SER A C 1
ATOM 724 O O . SER A 1 92 ? 0.009 15.568 -5.764 1.00 94.94 92 SER A O 1
ATOM 726 N N . THR A 1 93 ? -1.319 15.512 -3.955 1.00 96.50 93 THR A N 1
ATOM 727 C CA . THR A 1 93 ? -1.944 14.234 -4.311 1.00 96.50 93 THR A CA 1
ATOM 728 C C . THR A 1 93 ? -3.106 14.455 -5.261 1.00 96.50 93 THR A C 1
ATOM 730 O O . THR A 1 93 ? -4.033 15.204 -4.963 1.00 96.50 93 THR A O 1
ATOM 733 N N . VAL A 1 94 ? -3.070 13.764 -6.396 1.00 96.81 94 VAL A N 1
ATOM 734 C CA . VAL A 1 94 ? -4.145 13.738 -7.388 1.00 96.81 94 VAL A CA 1
ATOM 735 C C . VAL A 1 94 ? -4.710 12.329 -7.504 1.00 96.81 94 VAL A C 1
ATOM 737 O O . VAL A 1 94 ? -3.981 11.344 -7.375 1.00 96.81 94 VAL A O 1
ATOM 740 N N . THR A 1 95 ? -6.015 12.234 -7.756 1.00 95.69 95 THR A N 1
ATOM 741 C CA . THR A 1 95 ? -6.670 10.955 -8.048 1.00 95.69 95 THR A CA 1
ATOM 742 C C . THR A 1 95 ? -6.637 10.714 -9.551 1.00 95.69 95 THR A C 1
ATOM 744 O O . THR A 1 95 ? -7.048 11.574 -10.327 1.00 95.69 95 THR A O 1
ATOM 747 N N . VAL A 1 96 ? -6.146 9.550 -9.963 1.00 94.81 96 VAL A N 1
ATOM 748 C CA . VAL A 1 96 ? -6.043 9.131 -11.364 1.00 94.81 96 VAL A CA 1
ATOM 749 C C . VAL A 1 96 ? -6.576 7.710 -11.466 1.00 94.81 96 VAL A C 1
ATOM 751 O O . VAL A 1 96 ? -6.145 6.830 -10.723 1.00 94.81 96 VAL A O 1
ATOM 754 N N . LYS A 1 97 ? -7.513 7.470 -12.389 1.00 94.00 97 LYS A N 1
ATOM 755 C CA . LYS A 1 97 ? -7.994 6.115 -12.678 1.00 94.00 97 LYS A CA 1
ATOM 756 C C . LYS A 1 97 ? -6.833 5.288 -13.259 1.00 94.00 97 LYS A C 1
ATOM 758 O O . LYS A 1 97 ? -6.290 5.707 -14.279 1.00 94.00 97 LYS A O 1
ATOM 763 N N . PRO A 1 98 ? -6.465 4.140 -12.661 1.00 94.62 98 PRO A N 1
ATOM 764 C CA . PRO A 1 98 ? -5.451 3.24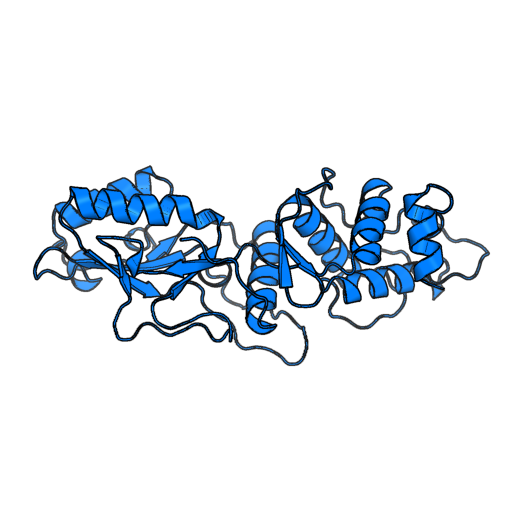7 -13.219 1.00 94.62 98 PRO A CA 1
ATOM 765 C C . PRO A 1 98 ? -5.744 2.870 -14.678 1.00 94.62 98 PRO A C 1
ATOM 767 O O . PRO A 1 98 ? -6.842 2.404 -14.983 1.00 94.62 98 PRO A O 1
ATOM 770 N N . THR A 1 99 ? -4.765 3.067 -15.562 1.00 93.31 99 THR A N 1
ATOM 771 C CA . THR A 1 99 ? -4.840 2.746 -17.001 1.00 93.31 99 THR A CA 1
ATOM 772 C C . THR A 1 99 ? -4.002 1.532 -17.391 1.00 93.31 99 THR A C 1
ATOM 774 O O . THR A 1 99 ? -4.176 0.981 -18.478 1.00 93.31 99 THR A O 1
ATOM 777 N N . PHE A 1 100 ? -3.100 1.091 -16.512 1.00 96.75 100 PHE A N 1
ATOM 778 C CA . PHE A 1 100 ? -2.265 -0.081 -16.741 1.00 96.75 100 PHE A CA 1
ATOM 779 C C . PHE A 1 100 ? -2.966 -1.357 -16.258 1.00 96.75 100 PHE A C 1
ATOM 781 O O . PHE A 1 100 ? -3.317 -1.484 -15.084 1.00 96.75 100 PHE A O 1
ATOM 788 N N . HIS A 1 101 ? -3.156 -2.322 -17.161 1.00 96.12 101 HIS A N 1
ATOM 789 C CA . HIS A 1 101 ? -3.930 -3.542 -16.885 1.00 96.12 101 HIS A CA 1
ATOM 790 C C . HIS A 1 101 ? -3.135 -4.847 -17.052 1.00 96.12 101 HIS A C 1
ATOM 792 O O . HIS A 1 101 ? -3.588 -5.899 -16.594 1.00 96.12 101 HIS A O 1
ATOM 798 N N . GLU A 1 102 ? -1.934 -4.791 -17.632 1.00 96.88 102 GLU A N 1
ATOM 799 C CA . GLU A 1 102 ? -1.086 -5.969 -17.850 1.00 96.88 102 GLU A CA 1
ATOM 800 C C . GLU A 1 102 ? -0.530 -6.563 -16.540 1.00 96.88 102 GLU A C 1
ATOM 802 O O . GLU A 1 102 ? -0.758 -6.067 -15.428 1.00 96.88 102 GLU A O 1
ATOM 807 N N . ALA A 1 103 ? 0.164 -7.695 -16.659 1.00 96.69 103 ALA A N 1
ATOM 808 C CA . ALA A 1 103 ? 0.854 -8.337 -15.550 1.00 96.69 103 ALA A CA 1
ATOM 809 C C . ALA A 1 103 ? 2.075 -7.523 -15.085 1.00 96.69 103 ALA A C 1
ATOM 811 O O . ALA A 1 103 ? 2.713 -6.814 -15.862 1.00 96.69 103 ALA A O 1
ATOM 812 N N . VAL A 1 104 ? 2.430 -7.677 -13.808 1.00 98.00 104 VAL A N 1
ATOM 813 C CA . VAL A 1 104 ? 3.652 -7.107 -13.226 1.00 98.00 104 VAL A CA 1
ATOM 814 C C . VAL A 1 104 ? 4.840 -7.989 -13.626 1.00 98.00 104 VAL A C 1
ATOM 816 O O . VAL A 1 104 ? 5.245 -8.895 -12.901 1.00 98.00 104 VAL A O 1
ATOM 819 N N . SER A 1 105 ? 5.336 -7.786 -14.846 1.00 97.81 105 SER A N 1
ATOM 820 C CA . SER A 1 105 ? 6.295 -8.677 -15.509 1.00 97.81 105 SER A CA 1
ATOM 821 C C . SER A 1 105 ? 7.762 -8.302 -15.295 1.00 97.81 105 SER A C 1
ATOM 823 O O . SER A 1 105 ? 8.629 -9.152 -15.483 1.00 97.81 105 SER A O 1
ATOM 825 N N . GLY A 1 106 ? 8.059 -7.049 -14.931 1.00 98.06 106 GLY A N 1
ATOM 826 C CA . GLY A 1 106 ? 9.433 -6.532 -14.935 1.00 98.06 106 GLY A CA 1
ATOM 827 C C . GLY A 1 106 ? 10.010 -6.326 -16.339 1.00 98.06 106 GLY A C 1
ATOM 828 O O . GLY A 1 106 ? 11.227 -6.270 -16.501 1.00 98.06 106 GLY A O 1
ATOM 829 N N . LYS A 1 107 ? 9.151 -6.204 -17.358 1.00 98.62 107 LYS A N 1
ATOM 830 C CA . LYS A 1 107 ? 9.543 -5.920 -18.745 1.00 98.62 107 LYS A CA 1
ATOM 831 C C . LYS A 1 107 ? 8.893 -4.641 -19.257 1.00 98.62 107 LYS A C 1
ATOM 833 O O . LYS A 1 107 ? 7.740 -4.372 -18.919 1.00 98.62 107 LYS A O 1
ATOM 838 N N . THR A 1 108 ? 9.577 -3.873 -20.104 1.00 98.06 108 THR A N 1
ATOM 839 C CA . THR A 1 108 ? 8.993 -2.674 -20.729 1.00 98.06 108 THR A CA 1
ATOM 840 C C . THR A 1 108 ? 8.135 -3.046 -21.938 1.00 98.06 108 THR A C 1
ATOM 842 O O . THR A 1 108 ? 8.419 -2.636 -23.057 1.00 98.06 108 THR A O 1
ATOM 845 N N . THR A 1 109 ? 7.066 -3.819 -21.723 1.00 97.06 109 THR A N 1
ATOM 846 C CA . THR A 1 109 ? 6.055 -4.132 -22.753 1.00 97.06 109 THR A CA 1
ATOM 847 C C . THR A 1 109 ? 5.504 -2.851 -23.390 1.00 97.06 109 THR A C 1
ATOM 849 O O . THR A 1 109 ? 5.631 -1.760 -22.824 1.00 97.06 109 THR A O 1
ATOM 852 N N . LYS A 1 110 ? 4.814 -2.955 -24.532 1.00 94.75 110 LYS A N 1
ATOM 853 C CA . LYS A 1 110 ? 4.193 -1.786 -25.178 1.00 94.75 110 LYS A CA 1
ATOM 854 C C . LYS A 1 110 ? 3.287 -0.996 -24.219 1.00 94.75 110 LYS A C 1
ATOM 856 O O . LYS A 1 110 ? 3.391 0.230 -24.156 1.00 94.75 110 LYS A O 1
ATOM 861 N N . ALA A 1 111 ? 2.453 -1.672 -23.422 1.00 95.75 111 ALA A N 1
ATOM 862 C CA . ALA A 1 111 ? 1.625 -0.995 -22.423 1.00 95.75 111 ALA A CA 1
ATOM 863 C C . ALA A 1 111 ? 2.460 -0.360 -21.303 1.00 95.75 111 ALA A C 1
ATOM 865 O O . ALA A 1 111 ? 2.157 0.753 -20.879 1.00 95.75 111 ALA A O 1
ATOM 866 N N . THR A 1 112 ? 3.534 -1.020 -20.857 1.00 97.62 112 THR A N 1
ATOM 867 C CA . THR A 1 112 ? 4.440 -0.463 -19.842 1.00 97.62 112 THR A CA 1
ATOM 868 C C . THR A 1 112 ? 5.118 0.811 -20.347 1.00 97.62 112 THR A C 1
ATOM 870 O O . THR A 1 112 ? 5.152 1.807 -19.629 1.00 97.62 112 THR A O 1
ATOM 873 N N . ARG A 1 113 ? 5.612 0.825 -21.593 1.00 96.25 113 ARG A N 1
ATOM 874 C CA . ARG A 1 113 ? 6.209 2.019 -22.218 1.00 96.25 113 ARG A CA 1
ATOM 875 C C . ARG A 1 113 ? 5.202 3.158 -22.343 1.00 96.25 113 ARG A C 1
ATOM 877 O O . ARG A 1 113 ? 5.517 4.290 -21.985 1.00 96.25 113 ARG A O 1
ATOM 884 N N . ARG A 1 114 ? 3.978 2.859 -22.787 1.00 94.44 114 ARG A N 1
ATOM 885 C CA . ARG A 1 114 ? 2.894 3.849 -22.859 1.00 94.44 114 ARG A CA 1
ATOM 886 C C . ARG A 1 114 ? 2.603 4.457 -21.487 1.00 94.44 114 ARG A C 1
ATOM 888 O O . ARG A 1 114 ? 2.507 5.674 -21.369 1.00 94.44 114 ARG A O 1
ATOM 895 N N . GLU A 1 115 ? 2.505 3.627 -20.454 1.00 96.56 115 GLU A N 1
ATOM 896 C CA . GLU A 1 115 ? 2.255 4.094 -19.092 1.00 96.56 115 GLU A CA 1
ATOM 897 C C . GLU A 1 115 ? 3.430 4.939 -18.564 1.00 96.56 115 GLU A C 1
ATOM 899 O O . GLU A 1 115 ? 3.208 6.020 -18.023 1.00 96.56 115 GLU A O 1
ATOM 904 N N . LEU A 1 116 ? 4.686 4.523 -18.783 1.00 96.75 116 LEU A N 1
ATOM 905 C CA . LEU A 1 116 ? 5.874 5.312 -18.415 1.00 96.75 116 LEU A CA 1
ATOM 906 C C . LEU A 1 116 ? 5.868 6.696 -19.081 1.00 96.75 116 LEU A C 1
ATOM 908 O O . LEU A 1 116 ? 6.223 7.689 -18.439 1.00 96.75 116 LEU A O 1
ATOM 912 N N . ALA A 1 117 ? 5.434 6.777 -20.342 1.00 94.69 117 ALA A N 1
ATOM 913 C CA . ALA A 1 117 ? 5.309 8.036 -21.067 1.00 94.69 117 ALA A CA 1
ATOM 914 C C . ALA A 1 117 ? 4.207 8.937 -20.487 1.00 94.69 117 ALA A C 1
ATOM 916 O O . ALA A 1 117 ? 4.451 10.123 -20.268 1.00 94.69 117 ALA A O 1
ATOM 917 N N . ILE A 1 118 ? 3.031 8.378 -20.165 1.00 93.69 118 ILE A N 1
ATOM 918 C CA . ILE A 1 118 ? 1.929 9.103 -19.502 1.00 93.69 118 ILE A CA 1
ATOM 919 C C . ILE A 1 118 ? 2.392 9.692 -18.167 1.00 93.69 118 ILE A C 1
ATOM 921 O O . ILE A 1 118 ? 2.123 10.856 -17.866 1.00 93.69 118 ILE A O 1
ATOM 925 N N . TRP A 1 119 ? 3.098 8.903 -17.359 1.00 96.12 119 TRP A N 1
ATOM 926 C CA . TRP A 1 119 ? 3.594 9.355 -16.062 1.00 96.12 119 TRP A CA 1
ATOM 927 C C . TRP A 1 119 ? 4.659 10.435 -16.188 1.00 96.12 119 TRP A C 1
ATOM 929 O O . TRP A 1 119 ? 4.611 11.440 -15.479 1.00 96.12 119 TRP A O 1
ATOM 939 N N . SER A 1 120 ? 5.594 10.250 -17.114 1.00 93.75 120 SER A N 1
ATOM 940 C CA . SER A 1 120 ? 6.683 11.194 -17.348 1.00 93.75 120 SER A CA 1
ATOM 941 C C . SER A 1 120 ? 6.177 12.534 -17.887 1.00 93.75 120 SER A C 1
ATOM 943 O O . SER A 1 120 ? 6.649 13.577 -17.436 1.00 93.75 120 SER A O 1
ATOM 945 N N . SER A 1 121 ? 5.191 12.536 -18.793 1.00 91.94 121 SER A N 1
ATOM 946 C CA . SER A 1 121 ? 4.602 13.768 -19.340 1.00 91.94 121 SER A CA 1
ATOM 947 C C . SER A 1 121 ? 3.800 14.550 -18.298 1.00 91.94 121 SER A C 1
ATOM 949 O O . SER A 1 121 ? 3.781 15.777 -18.318 1.00 91.94 121 SER A O 1
ATOM 951 N N . ASN A 1 122 ? 3.177 13.844 -17.352 1.00 93.88 122 ASN A N 1
ATOM 952 C CA . ASN A 1 122 ? 2.405 14.444 -16.268 1.00 93.88 122 ASN A CA 1
ATOM 953 C C . ASN A 1 122 ? 3.219 14.745 -15.009 1.00 93.88 122 ASN A C 1
ATOM 955 O O . ASN A 1 122 ? 2.622 15.183 -14.024 1.00 93.88 122 ASN A O 1
ATOM 959 N N . THR A 1 123 ? 4.530 14.477 -15.034 1.00 94.62 123 THR A N 1
ATOM 960 C CA . THR A 1 123 ? 5.436 14.586 -13.880 1.00 94.62 123 THR A CA 1
ATOM 961 C C . THR A 1 123 ? 4.923 13.849 -12.637 1.00 94.62 123 THR A C 1
ATOM 963 O O . THR A 1 123 ? 5.121 14.291 -11.504 1.00 94.62 123 THR A O 1
ATOM 966 N N . TYR A 1 124 ? 4.261 12.707 -12.846 1.00 97.50 124 TYR A N 1
ATOM 967 C CA . TYR A 1 124 ? 3.727 11.895 -11.760 1.00 97.50 124 TYR A CA 1
ATOM 968 C C . TYR A 1 124 ? 4.832 11.173 -10.993 1.00 97.50 124 TYR A C 1
ATOM 970 O O . TYR A 1 124 ? 5.732 10.570 -11.579 1.00 97.50 124 TYR A O 1
ATOM 978 N N . GLN A 1 125 ? 4.695 11.163 -9.669 1.00 97.62 125 GLN A N 1
ATOM 979 C CA . GLN A 1 125 ? 5.461 10.303 -8.773 1.00 97.62 125 GLN A CA 1
ATOM 980 C C . GLN A 1 125 ? 4.539 9.299 -8.084 1.00 97.62 125 GLN A C 1
ATOM 982 O O . GLN A 1 125 ? 3.353 9.561 -7.842 1.00 97.62 125 GLN A O 1
ATOM 987 N N . ALA A 1 126 ? 5.094 8.131 -7.779 1.00 97.38 126 ALA A N 1
ATOM 988 C CA . ALA A 1 126 ? 4.387 7.050 -7.127 1.00 97.38 126 ALA A CA 1
ATOM 989 C C . ALA A 1 126 ? 4.135 7.392 -5.656 1.00 97.38 126 ALA A C 1
ATOM 991 O O . ALA A 1 126 ? 4.956 8.011 -4.980 1.00 97.38 126 ALA A O 1
ATOM 992 N N . THR A 1 127 ? 2.984 6.961 -5.153 1.00 97.12 127 THR A N 1
ATOM 993 C CA . THR A 1 127 ? 2.595 7.099 -3.749 1.00 97.12 127 THR A CA 1
ATOM 994 C C . THR A 1 127 ? 1.852 5.845 -3.300 1.00 97.12 127 THR A C 1
ATOM 996 O O . THR A 1 127 ? 1.588 4.944 -4.097 1.00 97.12 127 THR A O 1
ATOM 999 N N . GLY A 1 128 ? 1.574 5.759 -2.009 1.00 96.50 128 GLY A N 1
ATOM 1000 C CA . GLY A 1 128 ? 0.860 4.669 -1.370 1.00 96.50 128 GLY A CA 1
ATOM 1001 C C . GLY A 1 128 ? -0.650 4.831 -1.412 1.00 96.50 128 GLY A C 1
ATOM 1002 O O . GLY A 1 128 ? -1.195 5.781 -1.968 1.00 96.50 128 GLY A O 1
ATOM 1003 N N . ASP A 1 129 ? -1.328 3.893 -0.765 1.00 97.00 129 ASP A N 1
ATOM 1004 C CA . ASP A 1 129 ? -2.782 3.894 -0.600 1.00 97.00 129 ASP A CA 1
ATOM 1005 C C . ASP A 1 129 ? -3.215 4.394 0.786 1.00 97.00 129 ASP A C 1
ATOM 1007 O O . ASP A 1 129 ? -4.311 4.080 1.255 1.00 97.00 129 ASP A O 1
ATOM 1011 N N . LEU A 1 130 ? -2.331 5.116 1.476 1.00 97.75 130 LEU A N 1
ATOM 1012 C CA . LEU A 1 130 ? -2.603 5.654 2.801 1.00 97.75 130 LEU A CA 1
ATOM 1013 C C . LEU A 1 130 ? -3.612 6.797 2.736 1.00 97.75 130 LEU A C 1
ATOM 1015 O O . LEU A 1 130 ? -3.515 7.682 1.890 1.00 97.75 130 LEU A O 1
ATOM 1019 N N . ILE A 1 131 ? -4.522 6.805 3.700 1.00 97.69 131 ILE A N 1
ATOM 1020 C CA . ILE A 1 131 ? -5.510 7.854 3.926 1.00 97.69 131 ILE A CA 1
ATOM 1021 C C . ILE A 1 131 ? -5.448 8.321 5.380 1.00 97.69 131 ILE A C 1
ATOM 1023 O O . ILE A 1 131 ? -5.071 7.562 6.279 1.00 97.69 131 ILE A O 1
ATOM 1027 N N . ARG A 1 132 ? -5.847 9.570 5.612 1.00 98.00 132 ARG A N 1
ATOM 1028 C CA . ARG A 1 132 ? -6.065 10.134 6.947 1.00 98.00 132 ARG A CA 1
ATOM 1029 C C . ARG A 1 132 ? -7.535 10.017 7.305 1.00 98.00 132 ARG A C 1
ATOM 1031 O O . ARG A 1 132 ? -8.399 10.286 6.472 1.00 98.00 132 ARG A O 1
ATOM 1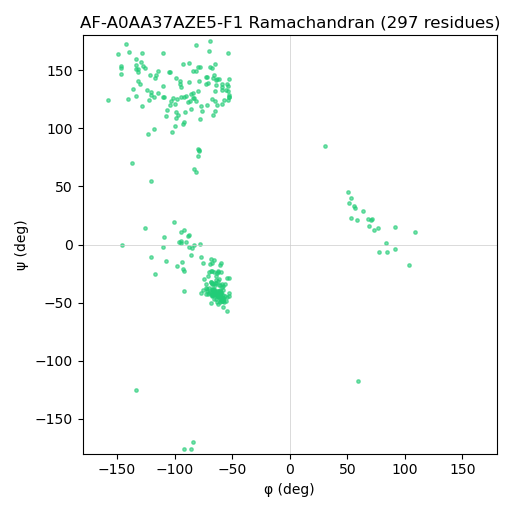038 N N . LEU A 1 133 ? -7.796 9.649 8.552 1.00 98.25 133 LEU A N 1
ATOM 1039 C CA . LEU A 1 133 ? -9.127 9.580 9.140 1.00 98.25 133 LEU A CA 1
ATOM 1040 C C . LEU A 1 133 ? -9.164 10.439 10.396 1.00 98.25 133 LEU A C 1
ATOM 1042 O O . LEU A 1 133 ? -8.276 10.323 11.238 1.00 98.25 133 LEU A O 1
ATOM 1046 N N . LYS A 1 134 ? -10.201 11.267 10.537 1.00 97.44 134 LYS A N 1
ATOM 1047 C CA . LYS A 1 134 ? -10.475 12.009 11.772 1.00 97.44 134 LYS A CA 1
ATOM 1048 C C . LYS A 1 134 ? -11.247 11.116 12.729 1.00 97.44 134 LYS A C 1
ATOM 1050 O O . LYS A 1 134 ? -12.297 10.594 12.368 1.00 97.44 134 LYS A O 1
ATOM 1055 N N . ALA A 1 135 ? -10.759 10.955 13.957 1.00 96.44 135 ALA A N 1
ATOM 1056 C CA . ALA A 1 135 ? -11.471 10.157 14.956 1.00 96.44 135 ALA A CA 1
ATOM 1057 C C . ALA A 1 135 ? -12.868 10.727 15.254 1.00 96.44 135 ALA A C 1
ATOM 1059 O O . ALA A 1 135 ? -13.816 9.967 15.392 1.00 96.44 135 ALA A O 1
ATOM 1060 N N . THR A 1 136 ? -13.023 12.054 15.220 1.00 96.06 136 THR A N 1
ATOM 1061 C CA . THR A 1 136 ? -14.302 12.746 15.453 1.00 96.06 136 THR A CA 1
ATOM 1062 C C . THR A 1 136 ? -15.379 12.476 14.397 1.00 96.06 136 THR A C 1
ATOM 1064 O O . THR A 1 136 ? -16.540 12.778 14.648 1.00 96.06 136 THR A O 1
ATOM 1067 N N . THR A 1 137 ? -15.037 11.893 13.241 1.00 97.19 137 THR A N 1
ATOM 1068 C CA . THR A 1 137 ? -16.024 11.393 12.263 1.00 97.19 137 THR A CA 1
ATOM 1069 C C . THR A 1 137 ? -16.828 10.209 12.823 1.00 97.19 137 THR A C 1
ATOM 1071 O O . THR A 1 137 ? -17.938 9.928 12.373 1.00 97.19 137 THR A O 1
ATOM 1074 N N . TYR A 1 138 ? -16.283 9.488 13.803 1.00 97.81 138 TYR A N 1
ATOM 1075 C CA . TYR A 1 138 ? -16.833 8.238 14.311 1.00 97.81 138 TYR A CA 1
ATOM 1076 C C . TYR A 1 138 ? -17.388 8.432 15.727 1.00 97.81 138 TYR A C 1
ATOM 1078 O O . TYR A 1 138 ? -16.689 8.890 16.623 1.00 97.81 138 TYR A O 1
ATOM 1086 N N . SER A 1 139 ? -18.645 8.046 15.953 1.00 97.94 139 SER A N 1
ATOM 1087 C CA . SER A 1 139 ? -19.323 8.237 17.245 1.00 97.94 139 SER A CA 1
ATOM 1088 C C . SER A 1 139 ? -18.788 7.352 18.375 1.00 97.94 139 SER A C 1
ATOM 1090 O O . SER A 1 139 ? -18.972 7.673 19.545 1.00 97.94 139 SER A O 1
ATOM 1092 N N . ASN A 1 140 ? -18.169 6.221 18.034 1.00 98.44 140 ASN A N 1
ATOM 1093 C CA . ASN A 1 140 ? -17.742 5.189 18.980 1.00 98.44 140 ASN A CA 1
ATOM 1094 C C . ASN A 1 140 ? -16.253 4.844 18.839 1.00 98.44 140 ASN A C 1
ATOM 1096 O O . ASN A 1 140 ? -15.809 3.826 19.372 1.00 98.44 140 ASN A O 1
ATOM 1100 N N . ILE A 1 141 ? -15.484 5.674 18.128 1.00 98.38 141 ILE A N 1
ATOM 1101 C CA . ILE A 1 141 ? -14.032 5.540 18.007 1.00 98.38 141 ILE A CA 1
ATOM 1102 C C . ILE A 1 141 ? -13.376 6.811 18.540 1.00 98.38 141 ILE A C 1
ATOM 1104 O O . ILE A 1 141 ? -13.725 7.916 18.140 1.00 98.38 141 ILE A O 1
ATOM 1108 N N . GLU A 1 142 ? -12.376 6.648 19.396 1.00 97.62 142 GLU A N 1
ATOM 1109 C CA . GLU A 1 142 ? -11.534 7.742 19.877 1.00 97.62 142 GLU A CA 1
ATOM 1110 C C . GLU A 1 142 ? -10.055 7.350 19.802 1.00 97.62 142 GLU A C 1
ATOM 1112 O O . GLU A 1 142 ? -9.707 6.171 19.711 1.00 97.62 142 GLU A O 1
ATOM 1117 N N . LEU A 1 143 ? -9.164 8.341 19.806 1.00 98.12 143 LEU A N 1
ATOM 1118 C CA . LEU A 1 143 ? -7.731 8.082 19.930 1.00 98.12 143 LEU A CA 1
ATOM 1119 C C . LEU A 1 143 ? -7.356 8.033 21.404 1.00 98.12 143 LEU A C 1
ATOM 1121 O O . LEU A 1 143 ? -7.805 8.865 22.192 1.00 98.12 143 LEU A O 1
ATOM 1125 N N . ASN A 1 144 ? -6.475 7.101 21.759 1.00 96.56 144 ASN A N 1
ATOM 1126 C CA . ASN A 1 144 ? -5.838 7.110 23.067 1.00 96.56 144 ASN A CA 1
ATOM 1127 C C . ASN A 1 144 ? -5.165 8.484 23.308 1.00 96.56 144 ASN A C 1
ATOM 1129 O O . ASN A 1 144 ? -4.518 8.995 22.392 1.00 96.56 144 ASN A O 1
ATOM 1133 N N . PRO A 1 145 ? -5.246 9.089 24.509 1.00 94.31 145 PRO A N 1
ATOM 1134 C CA . PRO A 1 145 ? -4.546 10.343 24.808 1.00 94.31 145 PRO A CA 1
ATOM 1135 C C . PRO A 1 145 ? -3.032 10.300 24.540 1.00 94.31 145 PRO A C 1
ATOM 1137 O O . PRO A 1 145 ? -2.434 11.314 24.188 1.00 94.31 145 PRO A O 1
ATOM 1140 N N . SER A 1 146 ? -2.418 9.120 24.662 1.00 93.69 146 SER A N 1
ATOM 1141 C CA . SER A 1 146 ? -1.011 8.852 24.342 1.00 93.69 146 SER A CA 1
ATOM 1142 C C . SER A 1 146 ? -0.787 8.363 22.903 1.00 93.69 146 SER A C 1
ATOM 1144 O O . SER A 1 146 ? 0.298 7.871 22.584 1.00 93.69 146 SER A O 1
ATOM 1146 N N . PHE A 1 147 ? -1.788 8.463 22.021 1.00 95.75 147 PHE A N 1
ATOM 1147 C CA . PHE A 1 147 ? -1.665 8.077 20.618 1.00 95.75 147 PHE A CA 1
ATOM 1148 C C . PHE A 1 147 ? -0.551 8.882 19.947 1.00 95.75 147 PHE A C 1
ATOM 1150 O O . PHE A 1 147 ? -0.567 10.114 19.892 1.00 95.75 147 PHE A O 1
ATOM 1157 N N . LYS A 1 148 ? 0.440 8.165 19.418 1.00 93.44 148 LYS A N 1
ATOM 1158 C CA . LYS A 1 148 ? 1.596 8.783 18.779 1.00 93.44 148 LYS A CA 1
ATOM 1159 C C . LYS A 1 148 ? 1.218 9.286 17.390 1.00 93.44 148 LYS A C 1
ATOM 1161 O O . LYS A 1 148 ? 0.969 8.488 16.488 1.00 93.44 148 LYS A O 1
ATOM 1166 N 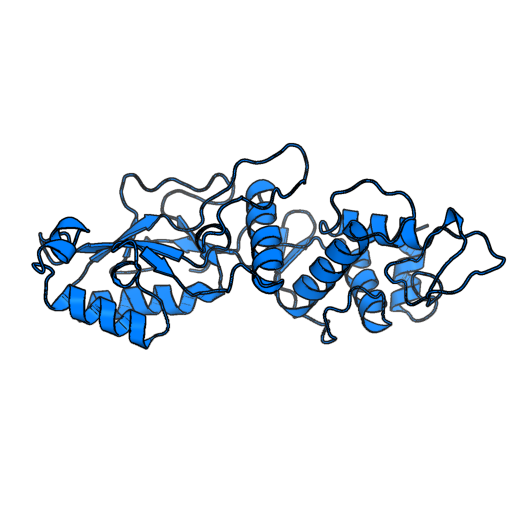N . LEU A 1 149 ? 1.261 10.605 17.211 1.00 92.38 149 LEU A N 1
ATOM 1167 C CA . LEU A 1 149 ? 1.098 11.233 15.904 1.00 92.38 149 LEU A CA 1
ATOM 1168 C C . LEU A 1 149 ? 2.172 10.727 14.928 1.00 92.38 149 LEU A C 1
ATOM 1170 O O . LEU A 1 149 ? 3.364 10.665 15.255 1.00 92.38 149 LEU A O 1
ATOM 1174 N N . LEU A 1 150 ? 1.737 10.354 13.726 1.00 92.94 150 LEU A N 1
ATOM 1175 C CA . LEU A 1 150 ? 2.624 9.942 12.644 1.00 92.94 150 LEU A CA 1
ATOM 1176 C C . LEU A 1 150 ? 3.517 11.123 12.232 1.00 92.94 150 LEU A C 1
ATOM 1178 O O . LEU A 1 150 ? 3.027 12.243 12.109 1.00 92.94 150 LEU A O 1
ATOM 1182 N N . ARG A 1 151 ? 4.818 10.898 11.996 1.00 91.31 151 ARG A N 1
ATOM 1183 C CA . ARG A 1 151 ? 5.722 11.971 11.548 1.00 91.31 151 ARG A CA 1
ATOM 1184 C C . ARG A 1 151 ? 5.553 12.206 10.046 1.00 91.31 151 ARG A C 1
ATOM 1186 O O . ARG A 1 151 ? 6.386 11.782 9.251 1.00 91.31 151 ARG A O 1
ATOM 1193 N N . ASN A 1 152 ? 4.463 12.877 9.702 1.00 93.00 152 ASN A N 1
ATOM 1194 C CA . ASN A 1 152 ? 4.178 13.448 8.394 1.00 93.00 152 ASN A CA 1
ATOM 1195 C C . ASN A 1 152 ? 3.508 14.806 8.626 1.00 93.00 152 ASN A C 1
ATOM 1197 O O . ASN A 1 152 ? 2.507 14.881 9.335 1.00 93.00 152 ASN A O 1
ATOM 1201 N N . GLN A 1 153 ? 4.060 15.872 8.047 1.00 94.25 153 GLN A N 1
ATOM 1202 C CA . GLN A 1 153 ? 3.630 17.256 8.299 1.00 94.25 153 GLN A CA 1
ATOM 1203 C C . GLN A 1 153 ? 2.164 17.544 7.927 1.00 94.25 153 GLN A C 1
ATOM 1205 O O . GLN A 1 153 ? 1.595 18.533 8.378 1.00 94.25 153 GLN A O 1
ATOM 1210 N N . HIS A 1 154 ? 1.546 16.689 7.108 1.00 94.75 154 HIS A N 1
ATOM 1211 C CA . HIS A 1 154 ? 0.153 16.818 6.682 1.00 94.75 154 HIS A CA 1
ATOM 1212 C C . HIS A 1 154 ? -0.827 16.012 7.549 1.00 94.75 154 HIS A C 1
ATOM 1214 O O . HIS A 1 154 ? 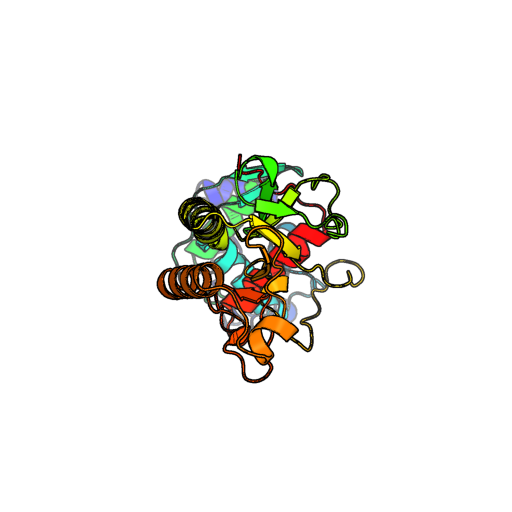-2.023 16.010 7.259 1.00 94.75 154 HIS A O 1
ATOM 1220 N N . VAL A 1 155 ? -0.350 15.311 8.583 1.00 96.38 155 VAL A N 1
ATOM 1221 C CA . VAL A 1 155 ? -1.186 14.580 9.546 1.00 96.38 155 VAL A CA 1
ATOM 1222 C C . VAL A 1 155 ? -1.301 15.400 10.825 1.00 96.38 155 VAL A C 1
ATOM 1224 O O . VAL A 1 155 ? -0.297 15.793 11.415 1.00 96.38 155 VAL A O 1
ATOM 1227 N N . THR A 1 156 ? -2.531 15.658 11.264 1.00 96.62 156 THR A N 1
ATOM 1228 C CA . THR A 1 156 ? -2.811 16.557 12.393 1.00 96.62 156 THR A CA 1
ATOM 1229 C C . THR A 1 156 ? -3.316 15.810 13.627 1.00 96.62 156 THR A C 1
ATOM 1231 O O . THR A 1 156 ? -3.693 14.638 13.573 1.00 96.62 156 THR A O 1
ATOM 1234 N N . LYS A 1 157 ? -3.298 16.478 14.789 1.00 96.00 157 LYS A N 1
ATOM 1235 C CA . LYS A 1 157 ? -3.814 15.907 16.041 1.00 96.00 157 LYS A CA 1
ATOM 1236 C C . LYS A 1 157 ? -5.293 15.532 15.877 1.00 96.00 157 LYS A C 1
ATOM 1238 O O . LYS A 1 157 ? -6.078 16.320 15.365 1.00 96.00 157 LYS A O 1
ATOM 1243 N N . GLY A 1 158 ? -5.669 14.344 16.353 1.00 96.06 158 GLY A N 1
ATOM 1244 C CA . GLY A 1 158 ? -7.022 13.800 16.173 1.00 96.06 158 GLY A CA 1
ATOM 1245 C C . GLY A 1 158 ? -7.183 12.938 14.918 1.00 96.06 158 GLY A C 1
ATOM 1246 O O . GLY A 1 158 ? -8.242 12.335 14.731 1.00 96.06 158 GLY A O 1
ATOM 1247 N N . GLU A 1 159 ? -6.142 12.835 14.086 1.00 97.88 159 GLU A N 1
ATOM 1248 C CA . GLU A 1 159 ? -6.121 11.969 12.912 1.00 97.88 159 GLU A CA 1
ATOM 1249 C C . GLU A 1 159 ? -5.281 10.708 13.135 1.00 97.88 159 GLU A C 1
ATOM 1251 O O . GLU A 1 159 ? -4.267 10.711 13.837 1.00 97.88 159 GLU A O 1
ATOM 1256 N N . PHE A 1 160 ? -5.687 9.625 12.481 1.00 98.00 160 PHE A N 1
ATOM 1257 C CA . PHE A 1 160 ? -4.922 8.387 12.368 1.00 98.00 160 PHE A CA 1
ATOM 1258 C C . PHE A 1 160 ? -4.830 7.967 10.901 1.00 98.00 160 PHE A C 1
ATOM 1260 O O . PHE A 1 160 ? -5.631 8.388 10.062 1.00 98.00 160 PHE A O 1
ATOM 1267 N N . VAL A 1 161 ? -3.816 7.163 10.578 1.00 98.31 161 VAL A N 1
ATOM 1268 C CA . VAL A 1 161 ? -3.474 6.826 9.192 1.00 98.31 161 VAL A CA 1
ATOM 1269 C C . VAL A 1 161 ? -3.555 5.328 8.984 1.00 98.31 161 VAL A C 1
ATOM 1271 O O . VAL A 1 161 ? -2.952 4.548 9.721 1.00 98.31 161 VAL A O 1
ATOM 1274 N N . VAL A 1 162 ? -4.279 4.935 7.944 1.00 98.38 162 VAL A N 1
ATOM 1275 C CA . VAL A 1 162 ? -4.451 3.543 7.525 1.00 98.38 162 VAL A CA 1
ATOM 1276 C C . VAL A 1 162 ? -4.391 3.461 6.007 1.00 98.38 162 VAL A C 1
ATOM 1278 O O . VAL A 1 162 ? -4.501 4.462 5.307 1.00 98.38 162 VAL A O 1
ATOM 1281 N N . SER A 1 163 ? -4.234 2.256 5.480 1.00 97.88 163 SER A N 1
ATOM 1282 C CA . SER A 1 163 ? -4.535 1.971 4.080 1.00 97.88 163 SER A CA 1
ATOM 1283 C C . SER A 1 163 ? -6.022 2.181 3.810 1.00 97.88 163 SER A C 1
ATOM 1285 O O . SER A 1 163 ? -6.858 1.769 4.617 1.00 97.88 163 SER A O 1
ATOM 1287 N N . VAL A 1 164 ? -6.368 2.721 2.640 1.00 96.88 164 VAL A N 1
ATOM 1288 C CA . VAL A 1 164 ? -7.761 2.823 2.168 1.00 96.88 164 VAL A CA 1
ATOM 1289 C C . VAL A 1 164 ? -8.481 1.474 2.207 1.00 96.88 164 VAL A C 1
ATOM 1291 O O . VAL A 1 164 ? -9.680 1.397 2.455 1.00 96.88 164 VAL A O 1
ATOM 1294 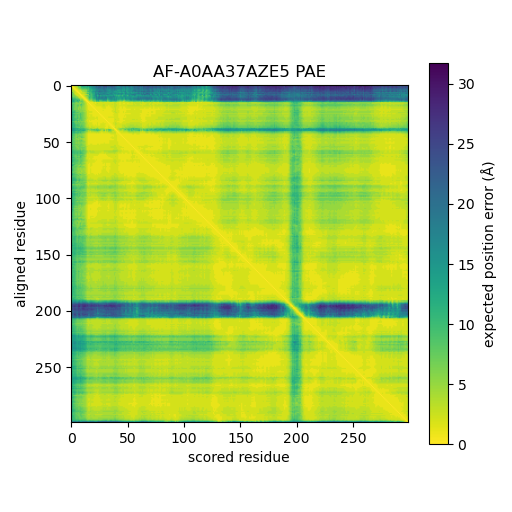N N . SER A 1 165 ? -7.730 0.387 2.051 1.00 96.06 165 SER A N 1
ATOM 1295 C CA . SER A 1 165 ? -8.231 -0.979 2.074 1.00 96.06 165 SER A CA 1
ATOM 1296 C C . SER A 1 165 ? -8.741 -1.426 3.459 1.00 96.06 165 SER A C 1
ATOM 1298 O O . SER A 1 165 ? -9.470 -2.417 3.544 1.00 96.06 165 SER A O 1
ATOM 1300 N N . LEU A 1 166 ? -8.385 -0.697 4.528 1.00 97.75 166 LEU A N 1
ATOM 1301 C CA . LEU A 1 166 ? -8.855 -0.914 5.898 1.00 97.75 166 LEU A CA 1
ATOM 1302 C C . LEU A 1 166 ? -10.088 -0.052 6.241 1.00 97.75 166 LEU A C 1
ATOM 1304 O O . LEU A 1 166 ? -10.787 -0.342 7.209 1.00 97.75 166 LEU A O 1
ATOM 1308 N N . LEU A 1 167 ? -10.408 0.972 5.438 1.00 97.62 167 LEU A N 1
ATOM 1309 C CA . LEU A 1 167 ? -11.518 1.902 5.689 1.00 97.62 167 LEU A CA 1
ATOM 1310 C C . LEU A 1 167 ? -12.884 1.219 5.903 1.00 97.62 167 LEU A C 1
ATOM 1312 O O . LEU A 1 167 ? -13.568 1.591 6.860 1.00 97.62 167 LEU A O 1
ATOM 1316 N N . PRO A 1 168 ? -13.309 0.224 5.091 1.00 98.06 168 PRO A N 1
ATOM 1317 C CA . PRO A 1 168 ? -14.594 -0.446 5.313 1.00 98.06 168 PRO A CA 1
ATOM 1318 C C . PRO A 1 168 ? -14.680 -1.107 6.694 1.00 98.06 168 PRO A C 1
ATOM 1320 O O . PRO A 1 168 ? -15.731 -1.104 7.334 1.00 98.06 168 PRO A O 1
ATOM 1323 N N . TYR A 1 169 ? -13.553 -1.613 7.189 1.00 98.44 169 TYR A N 1
ATOM 1324 C CA . TYR A 1 169 ? -13.466 -2.257 8.491 1.00 98.44 169 TYR A CA 1
ATOM 1325 C C . TYR A 1 169 ? -13.503 -1.248 9.630 1.00 98.44 169 TYR A C 1
ATOM 1327 O O . TYR A 1 169 ? -14.197 -1.491 10.606 1.00 98.44 169 TYR A O 1
ATOM 1335 N N . ILE A 1 170 ? -12.852 -0.090 9.489 1.00 98.56 170 ILE A N 1
ATOM 1336 C CA . ILE A 1 170 ? -12.959 0.994 10.478 1.00 98.56 170 ILE A CA 1
ATOM 1337 C C . ILE A 1 170 ? -14.411 1.484 10.594 1.00 98.56 170 ILE A C 1
ATOM 1339 O O . ILE A 1 170 ? -14.926 1.656 11.699 1.00 98.56 170 ILE A O 1
ATOM 1343 N N . LYS A 1 171 ? -15.120 1.625 9.465 1.00 98.38 171 LYS A N 1
ATOM 1344 C CA . LYS A 1 171 ? -16.560 1.938 9.468 1.00 98.38 171 LYS A CA 1
ATOM 1345 C C . LYS A 1 171 ? -17.373 0.849 10.174 1.00 98.38 171 LYS A C 1
ATOM 1347 O O . LYS A 1 171 ? -18.236 1.165 10.990 1.00 98.38 171 LYS A O 1
ATOM 1352 N N . THR A 1 172 ? -17.062 -0.418 9.904 1.00 98.62 172 THR A N 1
ATOM 1353 C CA . THR A 1 172 ? -17.720 -1.566 10.548 1.00 98.62 172 THR A CA 1
ATOM 1354 C C . THR A 1 172 ? -17.448 -1.596 12.055 1.00 98.62 172 THR A C 1
ATOM 1356 O O . THR A 1 172 ? -18.387 -1.774 12.824 1.00 98.62 172 THR A O 1
ATOM 1359 N N . MET A 1 173 ? -16.214 -1.326 12.501 1.00 98.69 173 MET A N 1
ATOM 1360 C CA . MET A 1 173 ? -15.865 -1.198 13.921 1.00 98.69 173 MET A CA 1
ATOM 1361 C C . MET A 1 173 ? -16.742 -0.152 14.610 1.00 98.69 173 MET A C 1
ATOM 1363 O O . MET A 1 173 ? -17.327 -0.442 15.647 1.00 98.69 173 MET A O 1
ATOM 1367 N N . ASN A 1 174 ? -16.893 1.038 14.023 1.00 98.69 174 ASN A N 1
ATOM 1368 C CA . ASN A 1 174 ? -17.744 2.078 14.602 1.00 98.69 174 ASN A CA 1
ATOM 1369 C C . ASN A 1 174 ? -19.214 1.634 14.710 1.00 98.69 174 ASN A C 1
ATOM 1371 O O . ASN A 1 174 ? -19.849 1.843 15.741 1.00 98.69 174 ASN A O 1
ATOM 1375 N N . ILE A 1 175 ? -19.749 1.013 13.654 1.00 98.69 175 ILE A N 1
ATOM 1376 C CA . ILE A 1 175 ? -21.141 0.542 13.609 1.00 98.69 175 ILE A CA 1
ATOM 1377 C C . ILE A 1 175 ? -21.393 -0.531 14.674 1.00 98.69 175 ILE A C 1
ATOM 1379 O O . ILE A 1 175 ? -22.354 -0.423 15.433 1.00 98.69 175 ILE A O 1
ATOM 1383 N N . GLU A 1 176 ? -20.538 -1.549 14.752 1.00 98.81 176 GLU A N 1
ATOM 1384 C CA . GLU A 1 176 ? -20.704 -2.648 15.709 1.00 98.81 176 GLU A CA 1
ATOM 1385 C C . GLU A 1 176 ? -20.458 -2.190 17.147 1.00 98.81 176 GLU A C 1
ATOM 1387 O O . GLU A 1 176 ? -21.205 -2.567 18.047 1.00 98.81 176 GLU A O 1
ATOM 1392 N N . ALA A 1 177 ? -19.485 -1.303 17.370 1.00 98.75 177 ALA A N 1
ATOM 1393 C CA . ALA A 1 177 ? -19.274 -0.701 18.679 1.00 98.75 177 ALA A CA 1
ATOM 1394 C C . ALA A 1 177 ? -20.508 0.082 19.141 1.00 98.75 177 ALA A C 1
ATOM 1396 O O . ALA A 1 177 ? -20.954 -0.096 20.271 1.00 98.75 177 ALA A O 1
ATOM 1397 N N . LYS A 1 178 ? -21.123 0.871 18.250 1.00 98.69 178 LYS A N 1
ATOM 1398 C CA . LYS A 1 178 ? -22.366 1.591 18.549 1.00 98.69 178 LYS A CA 1
ATOM 1399 C C . LYS A 1 178 ? -23.503 0.646 18.933 1.00 98.69 178 LYS A C 1
ATOM 1401 O O . LYS A 1 178 ? -24.167 0.885 19.936 1.00 98.69 178 LYS A O 1
ATOM 1406 N N . LYS A 1 179 ? -23.716 -0.426 18.161 1.00 98.62 179 LYS A N 1
ATOM 1407 C CA . LYS A 1 179 ? -24.761 -1.432 18.436 1.00 98.62 179 LYS A CA 1
ATOM 1408 C C . LYS A 1 179 ? -24.585 -2.099 19.800 1.00 98.62 179 LYS A C 1
ATOM 1410 O O . LYS A 1 179 ? -25.572 -2.405 20.456 1.00 98.62 179 LYS A O 1
ATOM 1415 N N . LEU A 1 180 ? -23.338 -2.325 20.204 1.00 98.62 180 LEU A N 1
ATOM 1416 C CA . LEU A 1 180 ? -22.982 -3.044 21.425 1.00 98.62 180 LEU A CA 1
ATOM 1417 C C . LEU A 1 180 ? -22.739 -2.122 22.633 1.00 98.62 180 LEU A C 1
ATOM 1419 O O . LEU A 1 180 ? -22.357 -2.615 23.691 1.00 98.62 180 LEU A O 1
ATOM 1423 N N . GLY A 1 181 ? -22.920 -0.803 22.488 1.00 98.31 181 GLY A N 1
ATOM 1424 C CA . GLY A 1 181 ? -22.656 0.167 23.559 1.00 98.31 181 GLY A CA 1
ATOM 1425 C C . GLY A 1 181 ? -21.172 0.323 23.920 1.00 98.31 181 GLY A C 1
ATOM 1426 O O . GLY A 1 181 ? -20.846 0.767 25.017 1.00 98.31 181 GLY A O 1
ATOM 1427 N N . LEU A 1 182 ? -20.266 -0.041 23.011 1.00 98.62 182 LEU A N 1
ATOM 1428 C CA . LEU A 1 182 ? -18.820 -0.026 23.223 1.00 98.62 182 LEU A CA 1
ATOM 1429 C C . LEU A 1 182 ? -18.184 1.289 22.761 1.00 98.62 182 LEU A C 1
ATOM 1431 O O . LEU A 1 182 ? -18.662 1.951 21.833 1.00 98.62 182 LEU A O 1
ATOM 1435 N N . LYS A 1 183 ? -17.028 1.604 23.345 1.00 98.44 183 LYS A N 1
ATOM 1436 C CA . LYS A 1 183 ? -16.057 2.554 22.791 1.00 98.44 183 LYS A CA 1
ATOM 1437 C C . LYS A 1 183 ? -14.812 1.811 22.318 1.00 98.44 183 LYS A C 1
ATOM 1439 O O . LYS A 1 183 ? -14.296 0.939 23.017 1.00 98.44 183 LYS A O 1
ATOM 1444 N N . ILE A 1 184 ? -14.314 2.177 21.142 1.00 98.44 184 ILE A N 1
ATOM 1445 C CA . ILE A 1 184 ? -13.082 1.638 20.565 1.00 98.44 184 ILE A CA 1
ATOM 1446 C C . ILE A 1 184 ? -12.002 2.710 20.649 1.00 98.44 184 ILE A C 1
ATOM 1448 O O . ILE A 1 184 ? -12.055 3.722 19.954 1.00 98.44 184 ILE A O 1
ATOM 1452 N N . VAL A 1 185 ? -11.009 2.481 21.501 1.00 98.12 185 VAL A N 1
ATOM 1453 C CA . VAL A 1 185 ? -9.912 3.428 21.723 1.00 98.12 185 VAL A CA 1
ATOM 1454 C C . VAL A 1 185 ? -8.707 2.979 20.907 1.00 98.12 185 VAL A C 1
ATOM 1456 O O . VAL A 1 185 ? -8.081 1.971 21.236 1.00 98.12 185 VAL A O 1
ATOM 1459 N N . ILE A 1 186 ? -8.369 3.701 19.840 1.00 98.19 186 ILE A N 1
ATOM 1460 C CA . ILE A 1 186 ? -7.226 3.376 18.981 1.00 98.19 186 ILE A CA 1
ATOM 1461 C C . ILE A 1 186 ? -5.932 3.804 19.675 1.00 98.19 186 ILE A C 1
ATOM 1463 O O . ILE A 1 186 ? -5.695 4.985 19.930 1.00 98.19 186 ILE A O 1
ATOM 1467 N N . ASN A 1 187 ? -5.059 2.833 19.929 1.00 96.00 187 ASN A N 1
ATOM 1468 C CA . ASN A 1 187 ? -3.736 3.033 20.511 1.00 96.00 187 ASN A CA 1
ATOM 1469 C C . ASN A 1 187 ? -2.668 3.217 19.431 1.00 96.00 187 ASN A C 1
ATOM 1471 O O . ASN A 1 187 ? -1.760 4.033 19.592 1.00 96.00 187 ASN A O 1
ATOM 1475 N N . GLN A 1 188 ? -2.757 2.452 18.337 1.00 96.62 188 GLN A N 1
ATOM 1476 C CA . GLN A 1 188 ? -1.805 2.499 17.225 1.00 96.62 188 GLN A CA 1
ATOM 1477 C C . GLN A 1 188 ? -2.488 2.227 15.881 1.00 96.62 188 GLN A C 1
ATOM 1479 O O . GLN A 1 188 ? -3.477 1.505 15.805 1.00 96.62 188 GLN A O 1
ATOM 1484 N N . SER A 1 189 ? -1.925 2.793 14.811 1.00 97.25 189 SER A N 1
ATOM 1485 C CA . SER A 1 189 ? -2.342 2.572 13.416 1.00 97.25 189 SER A CA 1
ATOM 1486 C C . SER A 1 189 ? -1.104 2.323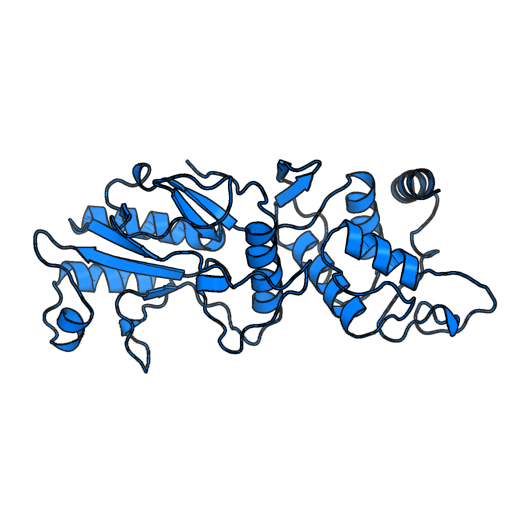 12.540 1.00 97.25 189 SER A C 1
ATOM 1488 O O . SER A 1 189 ? -0.308 1.448 12.884 1.00 97.25 189 SER A O 1
ATOM 1490 N N . LEU A 1 190 ? -0.878 3.067 11.449 1.00 96.69 190 LEU A N 1
ATOM 1491 C CA . LEU A 1 190 ? 0.362 2.972 10.674 1.00 96.69 190 LEU A CA 1
ATOM 1492 C C . LEU A 1 190 ? 1.592 3.164 11.577 1.00 96.69 190 LEU A C 1
ATOM 1494 O O . LEU A 1 190 ? 1.747 4.189 12.243 1.00 96.69 190 LEU A O 1
ATOM 1498 N N . ARG A 1 191 ? 2.506 2.189 11.553 1.00 93.06 191 ARG A N 1
ATOM 1499 C CA . ARG A 1 191 ? 3.824 2.323 12.179 1.00 93.06 191 ARG A CA 1
ATOM 1500 C C . ARG A 1 191 ? 4.826 2.785 11.124 1.00 93.06 191 ARG A C 1
ATOM 1502 O O . ARG A 1 191 ? 4.965 2.174 10.065 1.00 93.06 191 ARG A O 1
ATOM 1509 N N . GLN A 1 192 ? 5.534 3.860 11.436 1.00 85.88 192 GLN A N 1
ATOM 1510 C CA . GLN A 1 192 ? 6.644 4.364 10.637 1.00 85.88 192 GLN A CA 1
ATOM 1511 C C . GLN A 1 192 ? 7.937 3.648 11.025 1.00 85.88 192 GLN A C 1
ATOM 1513 O O . GLN A 1 192 ? 8.286 3.590 12.207 1.00 85.88 192 GLN A O 1
ATOM 1518 N N . LEU A 1 193 ? 8.660 3.143 10.031 1.00 79.88 193 LEU A N 1
ATOM 1519 C CA . LEU A 1 193 ? 10.035 2.688 10.201 1.00 79.88 193 LEU A CA 1
ATOM 1520 C C . LEU A 1 193 ? 10.996 3.882 10.200 1.00 79.88 193 LEU A C 1
ATOM 1522 O O . LEU A 1 193 ? 10.708 4.931 9.621 1.00 79.88 193 LEU A O 1
ATOM 1526 N N . GLY A 1 194 ? 12.138 3.734 10.878 1.00 64.75 194 GLY A N 1
ATOM 1527 C CA . GLY A 1 194 ? 13.210 4.728 10.823 1.00 64.75 194 GLY A CA 1
ATOM 1528 C C . GLY A 1 194 ? 13.599 5.007 9.370 1.00 64.75 194 GLY A C 1
ATOM 1529 O O . GLY A 1 194 ? 13.681 4.077 8.573 1.00 64.75 194 GLY A O 1
ATOM 1530 N N . ILE A 1 195 ? 13.788 6.282 9.027 1.00 53.66 195 ILE A N 1
ATOM 1531 C CA . ILE A 1 195 ? 14.143 6.729 7.676 1.00 53.66 195 ILE A CA 1
ATOM 1532 C C . ILE A 1 195 ? 15.644 6.465 7.486 1.00 53.66 195 ILE A C 1
ATOM 1534 O O . ILE A 1 195 ? 16.441 7.168 8.109 1.00 53.66 195 ILE A O 1
ATOM 1538 N N . PRO A 1 196 ? 16.085 5.486 6.679 1.00 50.56 196 PRO A N 1
ATOM 1539 C CA . PRO A 1 196 ? 17.479 5.463 6.249 1.00 50.56 196 PRO A CA 1
ATOM 1540 C C . PRO A 1 196 ? 17.744 6.658 5.305 1.00 50.56 196 PRO A C 1
ATOM 1542 O O . PRO A 1 196 ? 16.825 7.132 4.627 1.00 50.56 196 PRO A O 1
ATOM 1545 N N . PRO A 1 197 ? 18.981 7.177 5.244 1.00 46.12 197 PRO A N 1
ATOM 1546 C CA . PRO A 1 197 ? 19.309 8.343 4.427 1.00 46.12 197 PRO A CA 1
ATOM 1547 C C . PRO A 1 197 ? 18.922 8.142 2.949 1.00 46.12 197 PRO A C 1
ATOM 1549 O O . PRO A 1 197 ? 19.195 7.097 2.364 1.00 46.12 197 PRO A O 1
ATOM 1552 N N . LYS A 1 198 ? 18.256 9.159 2.376 1.00 45.06 198 LYS A N 1
ATOM 1553 C CA . LYS A 1 198 ? 17.781 9.289 0.980 1.00 45.06 198 LYS A CA 1
ATOM 1554 C C . LYS A 1 198 ? 17.397 7.970 0.283 1.00 45.06 198 LYS A C 1
ATOM 1556 O O . LYS A 1 198 ? 18.139 7.435 -0.536 1.00 45.06 198 LYS A O 1
ATOM 1561 N N . GLY A 1 199 ? 16.157 7.539 0.510 1.00 46.50 199 GLY A N 1
ATOM 1562 C CA . GLY A 1 199 ? 15.401 6.721 -0.445 1.00 46.50 199 GLY A CA 1
ATOM 1563 C C . GLY A 1 199 ? 15.651 5.215 -0.412 1.00 46.50 199 GLY A C 1
ATOM 1564 O O . GLY A 1 199 ? 14.922 4.488 -1.075 1.00 46.50 199 GLY A O 1
ATOM 1565 N N . ALA A 1 200 ? 16.602 4.697 0.365 1.00 48.12 200 ALA A N 1
ATOM 1566 C CA . ALA A 1 200 ? 16.666 3.253 0.575 1.00 48.12 200 ALA A CA 1
ATOM 1567 C C . ALA A 1 200 ? 15.437 2.803 1.386 1.00 48.12 200 ALA A C 1
ATOM 1569 O O . ALA A 1 200 ? 15.191 3.315 2.465 1.00 48.12 200 ALA A O 1
ATOM 1570 N N . VAL A 1 201 ? 14.642 1.846 0.915 1.00 51.12 201 VAL A N 1
ATOM 1571 C CA . VAL A 1 201 ? 13.682 1.165 1.798 1.00 51.12 201 VAL A CA 1
ATOM 1572 C C . VAL A 1 201 ? 14.405 -0.055 2.346 1.00 51.12 201 VAL A C 1
ATOM 1574 O O . VAL A 1 201 ? 14.634 -1.015 1.615 1.00 51.12 201 VAL A O 1
ATOM 1577 N N . VAL A 1 202 ? 14.811 -0.019 3.618 1.00 50.41 202 VAL A N 1
ATOM 1578 C CA . VAL A 1 202 ? 15.262 -1.243 4.293 1.00 50.41 202 VAL A CA 1
ATOM 1579 C C . VAL A 1 202 ? 14.047 -2.119 4.547 1.00 50.41 202 VAL A C 1
ATOM 1581 O O . VAL A 1 202 ? 13.113 -1.721 5.243 1.00 50.41 202 VAL A O 1
ATOM 1584 N N . THR A 1 203 ? 14.064 -3.326 3.991 1.00 50.19 203 THR A N 1
ATOM 1585 C CA . THR A 1 203 ? 13.113 -4.367 4.367 1.00 50.19 203 THR A CA 1
ATOM 1586 C C . THR A 1 203 ? 13.372 -4.742 5.828 1.00 50.19 203 THR A C 1
ATOM 1588 O O . THR A 1 203 ? 14.455 -5.242 6.135 1.00 50.19 203 THR A O 1
ATOM 1591 N N . PRO A 1 204 ? 12.432 -4.497 6.757 1.00 52.94 204 PRO A N 1
ATOM 1592 C CA . PRO A 1 204 ? 12.644 -4.830 8.157 1.00 52.94 204 PRO A CA 1
ATOM 1593 C C . PRO A 1 204 ? 12.720 -6.352 8.332 1.00 52.94 204 PRO A C 1
ATOM 1595 O O . PRO A 1 204 ? 11.951 -7.094 7.722 1.00 52.94 204 PRO A O 1
ATOM 1598 N N . ALA A 1 205 ? 13.584 -6.814 9.241 1.00 53.97 205 ALA A N 1
ATOM 1599 C CA . ALA A 1 205 ? 13.694 -8.231 9.612 1.00 53.97 205 ALA A CA 1
ATOM 1600 C C . ALA A 1 205 ? 12.380 -8.817 10.183 1.00 53.97 205 ALA A C 1
ATOM 1602 O O . ALA A 1 205 ? 12.213 -10.031 10.249 1.00 53.97 205 ALA A O 1
ATOM 1603 N N . LYS A 1 206 ? 11.429 -7.959 10.586 1.00 68.06 206 LYS A N 1
ATOM 1604 C CA . LYS A 1 206 ? 10.064 -8.319 10.998 1.00 68.06 206 LYS A CA 1
ATOM 1605 C C . LYS A 1 206 ? 9.055 -7.577 10.120 1.00 68.06 206 LYS A C 1
ATOM 1607 O O . LYS A 1 206 ? 9.081 -6.353 10.061 1.00 68.06 206 LYS A O 1
ATOM 1612 N N . ARG A 1 207 ? 8.141 -8.298 9.464 1.00 82.69 207 ARG A N 1
ATOM 1613 C CA . ARG A 1 207 ? 7.136 -7.732 8.543 1.00 82.69 207 ARG A CA 1
ATOM 1614 C C . ARG A 1 207 ? 5.766 -7.641 9.227 1.00 82.69 207 ARG A C 1
ATOM 1616 O O . ARG A 1 207 ? 5.042 -8.627 9.325 1.00 82.69 207 ARG A O 1
ATOM 1623 N N . SER A 1 208 ? 5.448 -6.459 9.760 1.00 92.50 208 SER A N 1
ATOM 1624 C CA . SER A 1 208 ? 4.189 -6.169 10.463 1.00 92.50 208 SER A CA 1
ATOM 1625 C C . SER A 1 208 ? 3.131 -5.548 9.548 1.00 92.50 208 SER A C 1
ATOM 1627 O O . SER A 1 208 ? 3.423 -4.621 8.795 1.00 92.50 208 SER A O 1
ATOM 1629 N N . GLN A 1 209 ? 1.867 -5.950 9.712 1.00 96.88 209 GLN A N 1
ATOM 1630 C CA . GLN A 1 209 ? 0.727 -5.345 9.007 1.00 96.88 209 GLN A CA 1
ATOM 1631 C C . GLN A 1 209 ? 0.567 -3.839 9.306 1.00 96.88 209 GLN A C 1
ATOM 1633 O O . GLN A 1 209 ? 0.071 -3.084 8.466 1.00 96.88 209 GLN A O 1
ATOM 1638 N N . HIS A 1 210 ? 1.074 -3.357 10.448 1.00 96.81 210 HIS A N 1
ATOM 1639 C CA . HIS A 1 210 ? 1.130 -1.922 10.737 1.00 96.81 210 HIS A CA 1
ATOM 1640 C C . HIS A 1 210 ? 2.037 -1.146 9.782 1.00 96.81 210 HIS A C 1
ATOM 1642 O O . HIS A 1 210 ? 1.802 0.039 9.587 1.00 96.81 210 HIS A O 1
ATOM 1648 N N . TYR A 1 211 ? 3.062 -1.761 9.182 1.00 94.94 211 TYR A N 1
ATOM 1649 C CA . TYR A 1 211 ? 3.969 -1.066 8.256 1.00 94.94 211 TYR A CA 1
ATOM 1650 C C . TYR A 1 211 ? 3.340 -0.817 6.885 1.00 94.94 211 TYR A C 1
ATOM 1652 O O . TYR A 1 211 ? 3.818 0.020 6.125 1.00 94.94 211 TYR A O 1
ATOM 1660 N N . ILE A 1 212 ? 2.242 -1.502 6.577 1.00 96.00 212 ILE A N 1
ATOM 1661 C CA . ILE A 1 212 ? 1.486 -1.314 5.335 1.00 96.00 212 ILE A CA 1
ATOM 1662 C C . ILE A 1 212 ? 0.129 -0.637 5.578 1.00 96.00 212 ILE A C 1
ATOM 1664 O O . ILE A 1 212 ? -0.668 -0.522 4.647 1.00 96.00 212 ILE A O 1
ATOM 1668 N N . GLY A 1 213 ? -0.146 -0.192 6.811 1.00 97.38 213 GLY A N 1
ATOM 1669 C CA . GLY A 1 213 ? -1.405 0.451 7.198 1.00 97.38 213 GLY A CA 1
ATOM 1670 C C . GLY A 1 213 ? -2.605 -0.501 7.257 1.00 97.38 213 GLY A C 1
ATOM 1671 O O . GLY A 1 213 ? -3.734 -0.047 7.112 1.00 97.38 213 GLY A O 1
ATOM 1672 N N . HIS A 1 214 ? -2.377 -1.809 7.411 1.00 98.06 214 HIS A N 1
ATOM 1673 C CA . HIS A 1 214 ? -3.422 -2.846 7.449 1.00 98.06 214 HIS A CA 1
ATOM 1674 C C . HIS A 1 214 ? -3.858 -3.242 8.858 1.00 98.06 214 HIS A C 1
ATOM 1676 O O . HIS A 1 214 ? -4.682 -4.141 8.998 1.00 98.06 214 HIS A O 1
ATOM 1682 N N . ALA A 1 215 ? -3.300 -2.607 9.885 1.00 98.38 215 ALA A N 1
ATOM 1683 C CA . ALA A 1 215 ? -3.569 -2.956 11.266 1.00 98.38 215 ALA A CA 1
ATOM 1684 C C . ALA A 1 215 ? -3.860 -1.736 12.131 1.00 98.38 215 ALA A C 1
ATOM 1686 O O . ALA A 1 215 ? -3.333 -0.643 11.897 1.00 98.38 215 ALA A O 1
ATOM 1687 N N . VAL A 1 216 ? -4.664 -1.979 13.159 1.00 98.44 216 VAL A N 1
ATOM 1688 C CA . VAL A 1 216 ? -4.909 -1.076 14.277 1.00 98.44 216 VAL A CA 1
ATOM 1689 C C . VAL A 1 216 ? -4.776 -1.859 15.576 1.00 98.44 216 VAL A C 1
ATOM 1691 O O . VAL A 1 216 ? -5.218 -3.003 15.659 1.00 98.44 216 VAL A O 1
ATOM 1694 N N . ASP A 1 217 ? -4.187 -1.227 16.585 1.00 98.12 217 ASP A N 1
ATOM 1695 C CA . ASP A 1 217 ? -4.219 -1.739 17.953 1.00 98.12 217 ASP A CA 1
ATOM 1696 C C . ASP A 1 217 ? -5.240 -0.916 18.726 1.00 98.12 217 ASP A C 1
ATOM 1698 O O . ASP A 1 217 ? -5.126 0.313 18.777 1.00 98.12 217 ASP A O 1
ATOM 1702 N N . VAL A 1 218 ? -6.232 -1.574 19.319 1.00 97.38 218 VAL A N 1
ATOM 1703 C CA . VAL A 1 218 ? -7.368 -0.923 19.974 1.00 97.38 218 VAL A CA 1
ATOM 1704 C C . VAL A 1 218 ? -7.632 -1.506 21.357 1.00 97.38 218 VAL A C 1
ATOM 1706 O O . VAL A 1 218 ? -7.439 -2.695 21.593 1.00 97.38 218 VAL A O 1
ATOM 1709 N N . ASN A 1 219 ? -8.128 -0.679 22.272 1.00 95.75 219 ASN A N 1
ATOM 1710 C CA . ASN A 1 219 ? -8.816 -1.163 23.464 1.00 95.75 219 ASN A CA 1
ATOM 1711 C C . ASN A 1 219 ? -10.325 -1.183 23.207 1.00 95.75 219 ASN A C 1
ATOM 1713 O O . ASN A 1 219 ? -10.877 -0.219 22.674 1.00 95.75 219 ASN A O 1
ATOM 1717 N N . ILE A 1 220 ? -10.983 -2.270 23.615 1.00 98.12 220 ILE A N 1
ATOM 1718 C CA . ILE A 1 220 ? -12.442 -2.405 23.574 1.00 98.12 220 ILE A CA 1
ATOM 1719 C C . ILE A 1 220 ? -12.977 -2.061 24.966 1.00 98.12 220 ILE A C 1
ATOM 1721 O O . ILE A 1 220 ? -12.724 -2.793 25.929 1.00 98.12 220 ILE A O 1
ATOM 1725 N N . VAL A 1 221 ? -13.685 -0.942 25.081 1.00 98.06 221 VAL A N 1
ATOM 1726 C CA . VAL A 1 221 ? -14.155 -0.393 26.359 1.00 98.06 221 VAL A CA 1
ATOM 1727 C C . VAL A 1 221 ? -15.669 -0.547 26.465 1.00 98.06 221 VAL A C 1
ATOM 1729 O O . VAL A 1 221 ? -16.404 -0.126 25.573 1.00 98.06 221 VAL A O 1
ATOM 1732 N N . ASP A 1 222 ? -16.117 -1.156 27.559 1.00 97.94 222 ASP A N 1
ATOM 1733 C CA . ASP A 1 222 ? -17.516 -1.468 27.863 1.00 97.94 222 ASP A CA 1
ATOM 1734 C C . ASP A 1 222 ? -17.899 -0.835 29.210 1.00 97.94 222 ASP A C 1
ATOM 1736 O O . ASP A 1 222 ? -17.582 -1.361 30.284 1.00 97.94 222 ASP A O 1
ATOM 1740 N N . GLY A 1 223 ? -18.482 0.366 29.157 1.00 95.75 223 GLY A N 1
ATOM 1741 C CA . GLY A 1 223 ? -18.666 1.209 30.339 1.00 95.75 223 GLY A CA 1
ATOM 1742 C C . GLY A 1 223 ? -17.323 1.540 31.002 1.00 95.75 223 GLY A C 1
ATOM 1743 O O . GLY A 1 223 ? -16.460 2.168 30.393 1.00 95.75 223 GLY A O 1
ATOM 1744 N N . SER A 1 224 ? -17.138 1.105 32.250 1.00 93.38 224 SER A N 1
ATOM 1745 C CA . SER A 1 224 ? -15.871 1.228 32.988 1.00 93.38 224 SER A CA 1
ATOM 1746 C C . SER A 1 224 ? -14.883 0.083 32.718 1.00 93.38 224 SER A C 1
ATOM 1748 O O . SER A 1 224 ? -13.725 0.162 33.132 1.00 93.38 224 SER A O 1
ATOM 1750 N N . ASN A 1 225 ? -15.303 -0.978 32.020 1.00 94.31 225 ASN A N 1
ATOM 1751 C CA . ASN A 1 225 ? -14.480 -2.160 31.790 1.00 94.31 225 ASN A CA 1
ATOM 1752 C C . ASN A 1 225 ? -13.584 -1.984 30.563 1.00 94.31 225 ASN A C 1
ATOM 1754 O O . ASN A 1 225 ? -14.052 -1.931 29.425 1.00 94.31 225 ASN A O 1
ATOM 1758 N N . TRP A 1 226 ? -12.273 -1.987 30.788 1.00 94.94 226 TRP A N 1
ATOM 1759 C CA . TRP A 1 226 ? -11.281 -2.063 29.722 1.00 94.94 226 TRP A CA 1
ATOM 1760 C C . TRP A 1 226 ? -10.943 -3.529 29.447 1.00 94.94 226 TRP A C 1
ATOM 1762 O O . TRP A 1 226 ? -10.359 -4.222 30.286 1.00 94.94 226 TRP A O 1
ATOM 1772 N N . ASN A 1 227 ? -11.293 -4.023 28.259 1.00 93.38 227 ASN A N 1
ATOM 1773 C CA . ASN A 1 227 ? -10.961 -5.386 27.849 1.00 93.38 227 ASN A CA 1
ATOM 1774 C C . ASN A 1 227 ? -9.492 -5.444 27.400 1.00 93.38 227 ASN A C 1
ATOM 1776 O O . ASN A 1 227 ? -9.172 -5.372 26.216 1.00 93.38 227 ASN A O 1
ATOM 1780 N N . THR A 1 228 ? -8.590 -5.518 28.379 1.00 87.06 228 THR A N 1
ATOM 1781 C CA . THR A 1 228 ? -7.137 -5.610 28.175 1.00 87.06 228 THR A CA 1
ATOM 1782 C C . THR A 1 228 ? -6.696 -7.043 27.874 1.00 87.06 228 THR A C 1
ATOM 1784 O O . THR A 1 228 ? -7.446 -8.001 28.073 1.00 87.06 228 THR A O 1
ATOM 1787 N N . SER A 1 229 ? -5.427 -7.226 27.499 1.00 86.00 229 SER A N 1
ATOM 1788 C CA . SER A 1 229 ? -4.830 -8.559 27.355 1.00 86.00 229 SER A CA 1
ATOM 1789 C C . SER A 1 229 ? -4.926 -9.403 28.625 1.00 86.00 229 SER A C 1
ATOM 1791 O O . SER A 1 229 ? -5.102 -10.615 28.533 1.00 86.00 229 SER A O 1
ATOM 1793 N N . ALA A 1 230 ? -4.847 -8.791 29.811 1.00 88.06 230 ALA A N 1
ATOM 1794 C CA . ALA A 1 230 ? -5.040 -9.504 31.073 1.00 88.06 230 ALA A CA 1
ATOM 1795 C C . ALA A 1 230 ? -6.488 -9.998 31.216 1.00 88.06 230 ALA A C 1
ATOM 1797 O O . ALA A 1 230 ? -6.713 -11.152 31.576 1.00 88.06 230 ALA A O 1
ATOM 1798 N N . THR A 1 231 ? -7.459 -9.158 30.850 1.00 90.75 231 THR A N 1
ATOM 1799 C CA . THR A 1 231 ? -8.888 -9.491 30.867 1.00 90.75 231 THR A CA 1
ATOM 1800 C C . THR A 1 231 ? -9.202 -10.677 29.947 1.00 90.75 231 THR A C 1
ATOM 1802 O O . THR A 1 231 ? -9.908 -11.600 30.355 1.00 90.75 231 THR A O 1
ATOM 1805 N N . PHE A 1 232 ? -8.636 -10.698 28.734 1.00 90.38 232 PHE A N 1
ATOM 1806 C CA . PHE A 1 232 ? -8.805 -11.814 27.794 1.00 90.38 232 PHE A CA 1
ATOM 1807 C C . PHE A 1 232 ? -8.127 -13.102 28.273 1.00 90.38 232 PHE A C 1
ATOM 1809 O O . PHE A 1 232 ? -8.756 -14.157 28.233 1.00 90.38 232 PHE A O 1
ATOM 1816 N N . LYS A 1 233 ? -6.893 -13.027 28.793 1.00 89.31 233 LYS A N 1
ATOM 1817 C CA . LYS A 1 233 ? -6.189 -14.193 29.362 1.00 89.31 233 LYS A CA 1
ATOM 1818 C C . LYS A 1 233 ? -6.937 -14.809 30.541 1.00 89.31 233 LYS A C 1
ATOM 1820 O O . LYS A 1 233 ? -7.014 -16.025 30.643 1.00 89.31 233 LYS A O 1
ATOM 1825 N N . ALA A 1 234 ? -7.516 -13.971 31.398 1.00 92.25 234 ALA A N 1
ATOM 1826 C CA . ALA A 1 234 ? -8.323 -14.406 32.533 1.00 92.25 234 ALA A CA 1
ATOM 1827 C C . ALA A 1 234 ? -9.749 -14.843 32.144 1.00 92.25 234 ALA A C 1
ATOM 1829 O O . ALA A 1 234 ? -10.533 -15.170 33.027 1.00 92.25 234 ALA A O 1
ATOM 1830 N N . GLN A 1 235 ? -10.110 -14.806 30.853 1.00 91.19 235 GLN A N 1
ATOM 1831 C CA . GLN A 1 235 ? -11.454 -15.096 30.330 1.00 91.19 235 GLN A CA 1
ATOM 1832 C C . GLN A 1 235 ? -12.576 -14.204 30.900 1.00 91.19 235 GLN A C 1
ATOM 1834 O O . GLN A 1 235 ? -13.759 -14.527 30.791 1.00 91.19 235 GLN A O 1
ATOM 1839 N N . LYS A 1 236 ? -12.221 -13.031 31.436 1.00 94.38 236 LYS A N 1
ATOM 1840 C CA . LYS A 1 236 ? -13.142 -12.063 32.058 1.00 94.38 236 LYS A CA 1
ATOM 1841 C C . LYS A 1 236 ? -13.628 -10.973 31.100 1.00 94.38 236 LYS A C 1
ATOM 1843 O O . LYS A 1 236 ? -14.204 -9.985 31.539 1.00 94.38 236 LYS A O 1
ATOM 1848 N N . ALA A 1 237 ? -13.363 -11.116 29.800 1.00 95.81 237 ALA A N 1
ATOM 1849 C CA . ALA A 1 237 ? -13.816 -10.144 28.810 1.00 95.81 237 ALA A CA 1
ATOM 1850 C C . ALA A 1 237 ? -15.347 -10.105 28.754 1.00 95.81 237 ALA A C 1
ATOM 1852 O O . ALA A 1 237 ? -15.998 -11.154 28.842 1.00 95.81 237 ALA A O 1
ATOM 1853 N N . THR A 1 238 ? -15.907 -8.908 28.586 1.00 97.75 238 THR A N 1
ATOM 1854 C CA . THR A 1 238 ? -17.360 -8.721 28.561 1.00 97.75 238 THR A CA 1
ATOM 1855 C C . THR A 1 238 ? -17.986 -9.420 27.354 1.00 97.75 238 THR A C 1
ATOM 1857 O O . THR A 1 238 ? -17.334 -9.659 26.330 1.00 97.75 238 THR A O 1
ATOM 1860 N N . ASN A 1 239 ? -19.271 -9.764 27.456 1.00 97.88 239 ASN A N 1
ATOM 1861 C CA . ASN A 1 239 ? -19.984 -10.415 26.355 1.00 97.88 239 ASN A CA 1
ATOM 1862 C C . ASN A 1 239 ? -20.036 -9.517 25.112 1.00 97.88 239 ASN A C 1
ATOM 1864 O O . ASN A 1 239 ? -19.784 -9.996 24.007 1.00 97.88 239 ASN A O 1
ATOM 1868 N N . SER A 1 240 ? -20.253 -8.212 25.291 1.00 98.44 240 SER A N 1
ATOM 1869 C CA . SER A 1 240 ? -20.222 -7.231 24.203 1.00 98.44 240 SER A CA 1
ATOM 1870 C C . SER A 1 240 ? -18.860 -7.195 23.505 1.00 98.44 240 SER A C 1
ATOM 1872 O O . SER A 1 240 ? -18.806 -7.220 22.278 1.00 98.44 240 SER A O 1
ATOM 1874 N N . ALA A 1 241 ? -17.745 -7.237 24.245 1.00 98.19 241 ALA A N 1
ATOM 1875 C CA . ALA A 1 241 ? -16.414 -7.287 23.637 1.00 98.19 241 ALA A CA 1
ATOM 1876 C C . ALA A 1 241 ? -16.185 -8.569 22.815 1.00 98.19 241 ALA A C 1
ATOM 1878 O O . ALA A 1 241 ? -15.631 -8.510 21.714 1.00 98.19 241 ALA A O 1
ATOM 1879 N N . LYS A 1 242 ? -16.654 -9.724 23.306 1.00 98.00 242 LYS A N 1
ATOM 1880 C CA . LYS A 1 242 ? -16.596 -10.999 22.569 1.00 98.00 242 LYS A CA 1
ATOM 1881 C C . LYS A 1 242 ? -17.432 -10.949 21.282 1.00 98.00 242 LYS A C 1
ATOM 1883 O O . LYS A 1 242 ? -16.949 -11.374 20.233 1.00 98.00 242 LYS A O 1
ATOM 1888 N N . LEU A 1 243 ? -18.645 -10.388 21.340 1.00 98.62 243 LEU A N 1
ATOM 1889 C CA . LEU A 1 243 ? -19.516 -10.197 20.171 1.00 98.62 243 LEU A CA 1
ATOM 1890 C C . LEU A 1 243 ? -18.892 -9.249 19.141 1.00 98.62 243 LEU A C 1
ATOM 1892 O O . LEU A 1 243 ? -18.916 -9.542 17.946 1.00 98.62 243 LEU A O 1
ATOM 1896 N N . PHE A 1 244 ? -18.265 -8.163 19.595 1.00 98.75 244 PHE A N 1
ATOM 1897 C CA . PHE A 1 244 ? -17.538 -7.237 18.728 1.00 98.75 244 PHE A CA 1
ATOM 1898 C C . PHE A 1 244 ? -16.394 -7.934 17.979 1.00 98.75 244 PHE A C 1
ATOM 1900 O O . PHE A 1 244 ? -16.292 -7.822 16.757 1.00 98.75 244 PHE A O 1
ATOM 1907 N N . ILE A 1 245 ? -15.561 -8.707 18.687 1.00 98.56 245 ILE A N 1
ATOM 1908 C CA . ILE A 1 245 ? -14.472 -9.486 18.076 1.00 98.56 245 ILE A CA 1
ATOM 1909 C C . ILE A 1 245 ? -15.025 -10.469 17.041 1.00 98.56 245 ILE A C 1
ATOM 1911 O O . ILE A 1 2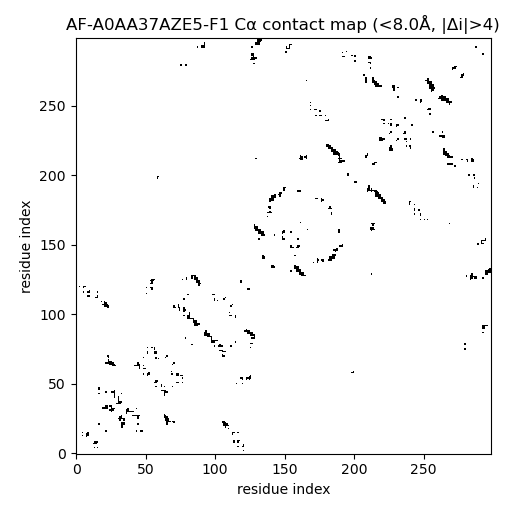45 ? -14.498 -10.553 15.931 1.00 98.56 245 ILE A O 1
ATOM 1915 N N . ALA A 1 246 ? -16.102 -11.186 17.374 1.00 98.62 246 ALA A N 1
ATOM 1916 C CA . ALA A 1 246 ? -16.746 -12.115 16.451 1.00 98.62 246 ALA A CA 1
ATOM 1917 C C . ALA A 1 246 ? -17.249 -11.405 15.181 1.00 98.62 246 ALA A C 1
ATOM 1919 O O . ALA A 1 246 ? -17.044 -11.913 14.077 1.00 98.62 246 ALA A O 1
ATOM 1920 N N . ALA A 1 247 ? -17.831 -10.210 15.315 1.00 98.69 247 ALA A N 1
ATOM 1921 C CA . ALA A 1 247 ? -18.270 -9.402 14.181 1.00 98.69 247 ALA A CA 1
ATOM 1922 C C . ALA A 1 247 ? -17.095 -8.950 13.296 1.00 98.69 247 ALA A C 1
ATOM 1924 O O . ALA A 1 247 ? -17.173 -9.063 12.072 1.00 98.69 247 ALA A O 1
ATOM 1925 N N . MET A 1 248 ? -15.976 -8.513 13.887 1.00 98.69 248 MET A N 1
ATOM 1926 C CA . MET A 1 248 ? -14.778 -8.127 13.126 1.00 98.69 248 MET A CA 1
ATOM 1927 C C . MET A 1 248 ? -14.143 -9.316 12.398 1.00 98.69 248 MET A C 1
ATOM 1929 O O . MET A 1 248 ? -13.748 -9.190 11.236 1.00 98.69 248 MET A O 1
ATOM 1933 N N . LYS A 1 249 ? -14.104 -10.488 13.042 1.00 98.62 249 LYS A N 1
ATOM 1934 C CA . LYS A 1 249 ? -13.654 -11.738 12.415 1.00 98.62 249 LYS A CA 1
ATOM 1935 C C . LYS A 1 249 ? -14.557 -12.137 11.253 1.00 98.62 249 LYS A C 1
ATOM 1937 O O . LYS A 1 249 ? -14.060 -12.438 10.172 1.00 98.62 249 LYS A O 1
ATOM 1942 N N . LYS A 1 250 ? -15.880 -12.056 11.434 1.00 98.44 250 LYS A N 1
ATOM 1943 C CA . LYS A 1 250 ? -16.869 -12.309 10.373 1.00 98.44 250 LYS A CA 1
ATOM 1944 C C . LYS A 1 250 ? -16.723 -11.340 9.196 1.00 98.44 250 LYS A C 1
ATOM 1946 O O . LYS A 1 250 ? -16.911 -11.750 8.057 1.00 98.44 250 LYS A O 1
ATOM 1951 N N . ALA A 1 251 ? -16.357 -10.083 9.452 1.00 97.75 251 ALA A N 1
ATOM 1952 C CA . ALA A 1 251 ? -16.073 -9.105 8.402 1.00 97.75 251 ALA A CA 1
ATOM 1953 C C . ALA A 1 251 ? -14.785 -9.421 7.613 1.00 97.75 251 ALA A C 1
ATOM 1955 O O . ALA A 1 251 ? -14.595 -8.888 6.522 1.00 97.75 251 ALA A O 1
ATOM 1956 N N . GLY A 1 252 ? -13.909 -10.286 8.139 1.00 97.31 252 GLY A N 1
ATOM 1957 C CA . GLY A 1 252 ? -12.674 -10.727 7.488 1.00 97.31 252 GLY A CA 1
ATOM 1958 C C . GLY A 1 252 ? -11.388 -10.175 8.108 1.00 97.31 252 GLY A C 1
ATOM 1959 O O . GLY A 1 252 ? -10.323 -10.319 7.506 1.00 97.31 252 GLY A O 1
ATOM 1960 N N . LEU A 1 253 ? -11.451 -9.542 9.286 1.00 98.50 253 LEU A N 1
ATOM 1961 C CA . LEU A 1 253 ? -10.244 -9.200 10.040 1.00 98.50 253 LEU A CA 1
ATOM 1962 C C . LEU A 1 253 ? -9.731 -10.398 10.830 1.00 98.50 253 LEU A C 1
ATOM 1964 O O . LEU A 1 253 ? -10.489 -11.223 11.336 1.00 98.50 253 LEU A O 1
ATOM 1968 N N . ARG A 1 254 ? -8.418 -10.443 11.012 1.00 98.44 254 ARG A N 1
ATOM 1969 C CA . ARG A 1 254 ? -7.813 -11.245 12.067 1.00 98.44 254 ARG A CA 1
ATOM 1970 C C . ARG A 1 254 ? -7.832 -10.457 13.364 1.00 98.44 254 ARG A C 1
ATOM 1972 O O . ARG A 1 254 ? -7.703 -9.234 13.352 1.00 98.44 254 ARG A O 1
ATOM 1979 N N . TRP A 1 255 ? -7.937 -11.177 14.469 1.00 98.44 255 TRP A N 1
ATOM 1980 C CA . TRP A 1 255 ? -7.770 -10.629 15.804 1.00 98.44 255 TRP A CA 1
ATOM 1981 C C . TRP A 1 255 ? -6.535 -11.256 16.446 1.00 98.44 255 TRP A C 1
ATOM 1983 O O . TRP A 1 255 ? -6.385 -12.478 16.446 1.00 98.44 255 TRP A O 1
ATOM 1993 N N . GLY A 1 256 ? -5.643 -10.436 16.996 1.00 96.50 256 GLY A N 1
ATOM 1994 C CA . GLY A 1 256 ? -4.383 -10.909 17.566 1.00 96.50 256 GLY A CA 1
ATOM 1995 C C . GLY A 1 256 ? -4.550 -11.740 18.835 1.00 96.50 256 GLY A C 1
ATOM 1996 O O . GLY A 1 256 ? -3.619 -12.431 19.244 1.00 96.50 256 GLY A O 1
ATOM 1997 N N . GLY A 1 257 ? -5.743 -11.751 19.435 1.00 94.38 257 GLY A N 1
ATOM 1998 C CA . GLY A 1 257 ? -6.075 -12.685 20.507 1.00 94.38 257 GLY A CA 1
ATOM 1999 C C . GLY A 1 257 ? -6.048 -14.160 20.081 1.00 94.38 257 GLY A C 1
ATOM 2000 O O . GLY A 1 257 ? -5.786 -15.013 20.923 1.00 94.38 257 GLY A O 1
ATOM 2001 N N . ASP A 1 258 ? -6.234 -14.447 18.786 1.00 95.06 258 ASP A N 1
ATOM 2002 C CA . ASP A 1 258 ? -6.160 -15.800 18.212 1.00 95.06 258 ASP A CA 1
ATOM 2003 C C . ASP A 1 258 ? -4.729 -16.201 17.786 1.00 95.06 258 ASP A C 1
ATOM 2005 O O . ASP A 1 258 ? -4.512 -17.293 17.258 1.00 95.06 258 ASP A O 1
ATOM 2009 N N . PHE A 1 259 ? -3.737 -15.315 17.929 1.00 93.62 259 PHE A N 1
ATOM 2010 C CA . PHE A 1 259 ? -2.363 -15.606 17.511 1.00 93.62 259 PHE A CA 1
ATOM 2011 C C . PHE A 1 259 ? -1.645 -16.493 18.529 1.00 93.62 259 PHE A C 1
ATOM 2013 O O . PHE A 1 259 ? -1.902 -16.418 19.728 1.00 93.62 259 PHE A O 1
ATOM 2020 N N . SER A 1 260 ? -0.665 -17.275 18.055 1.00 91.06 260 SER A N 1
ATOM 2021 C CA . SER A 1 260 ? 0.165 -18.136 18.915 1.00 91.06 260 SER A CA 1
ATOM 2022 C C . SER A 1 260 ? 0.799 -17.360 20.071 1.00 91.06 260 SER A C 1
ATOM 2024 O O . SER A 1 260 ? 0.792 -17.809 21.215 1.00 91.06 260 SER A O 1
ATOM 2026 N N . LYS A 1 261 ? 1.293 -16.152 19.780 1.00 90.00 261 LYS A N 1
ATOM 2027 C CA . LYS A 1 261 ? 1.582 -15.132 20.783 1.00 90.00 261 LYS A CA 1
ATOM 2028 C C . LYS A 1 261 ? 0.429 -14.137 20.810 1.00 90.00 261 LYS A C 1
ATOM 2030 O O . LYS A 1 261 ? 0.357 -13.262 19.953 1.00 90.00 261 LYS A O 1
ATOM 2035 N N . MET A 1 262 ? -0.428 -14.283 21.815 1.00 91.00 262 MET A N 1
ATOM 2036 C CA . MET A 1 262 ? -1.598 -13.435 22.017 1.00 91.00 262 MET A CA 1
ATOM 2037 C C . MET A 1 262 ? -1.238 -11.941 22.028 1.00 91.00 262 MET A C 1
ATOM 2039 O O . MET A 1 262 ? -0.405 -11.500 22.825 1.00 91.00 262 MET A O 1
ATOM 2043 N N . ASP A 1 263 ? -1.940 -11.179 21.194 1.00 92.69 263 ASP A N 1
ATOM 2044 C CA . ASP A 1 263 ? -1.876 -9.722 21.062 1.00 92.69 263 ASP A CA 1
ATOM 2045 C C . ASP A 1 263 ? -3.304 -9.163 20.935 1.00 92.69 263 ASP A C 1
ATOM 2047 O O . ASP A 1 263 ? -3.769 -8.782 19.866 1.00 92.69 263 ASP A O 1
ATOM 2051 N N . SER A 1 264 ? -4.074 -9.220 22.023 1.00 93.19 264 SER A N 1
ATOM 2052 C CA . SER A 1 264 ? -5.515 -8.934 21.995 1.00 93.19 264 SER A CA 1
ATOM 2053 C C . SER A 1 264 ? -5.925 -7.509 21.587 1.00 93.19 264 SER A C 1
ATOM 2055 O O . SER A 1 264 ? -7.068 -7.361 21.156 1.00 93.19 264 SER A O 1
ATOM 2057 N N . PRO A 1 265 ? -5.091 -6.454 21.697 1.00 95.94 265 PRO A N 1
ATOM 2058 C CA . PRO A 1 265 ? -5.433 -5.166 21.099 1.00 95.94 265 PRO A CA 1
ATOM 2059 C C . PRO A 1 265 ? -5.443 -5.192 19.565 1.00 95.94 265 PRO A C 1
ATOM 2061 O O . PRO A 1 265 ? -6.079 -4.346 18.943 1.00 95.94 265 PRO A O 1
ATOM 2064 N N . HIS A 1 266 ? -4.732 -6.133 18.947 1.00 98.12 266 HIS A N 1
ATOM 2065 C CA . HIS A 1 266 ? -4.431 -6.103 17.524 1.00 98.12 266 HIS A CA 1
ATOM 2066 C C . HIS A 1 266 ? -5.594 -6.585 16.655 1.00 98.12 266 HIS A C 1
ATOM 2068 O O . HIS A 1 266 ? -6.136 -7.675 16.856 1.00 98.12 266 HIS A O 1
ATOM 2074 N N . PHE A 1 267 ? -5.905 -5.818 15.615 1.00 98.62 267 PHE A N 1
ATOM 2075 C CA . PHE A 1 267 ? -6.728 -6.251 14.492 1.00 98.62 267 PHE A CA 1
ATOM 2076 C C . PHE A 1 267 ? -6.030 -5.929 13.182 1.00 98.62 267 PHE A C 1
ATOM 2078 O O . PHE A 1 267 ? -5.510 -4.825 13.007 1.00 98.62 267 PHE A O 1
ATOM 2085 N N . ASP A 1 268 ? -6.077 -6.859 12.231 1.00 98.44 268 ASP A N 1
ATOM 2086 C CA . ASP A 1 268 ? -5.486 -6.628 10.920 1.00 98.44 268 ASP A CA 1
ATOM 2087 C C . ASP A 1 268 ? -6.222 -7.301 9.767 1.00 98.44 268 ASP A C 1
ATOM 2089 O O . ASP A 1 268 ? -6.849 -8.354 9.908 1.00 98.44 268 ASP A O 1
ATOM 2093 N N . ARG A 1 269 ? -6.080 -6.694 8.588 1.00 97.44 269 ARG A N 1
ATOM 2094 C CA . ARG A 1 269 ? -6.382 -7.329 7.310 1.00 97.44 269 ARG A CA 1
ATOM 2095 C C . ARG A 1 269 ? -5.108 -7.973 6.762 1.00 97.44 269 ARG A C 1
ATOM 2097 O O . ARG A 1 269 ? -4.259 -7.278 6.198 1.00 97.44 269 ARG A O 1
ATOM 2104 N N . LYS A 1 270 ? -5.008 -9.302 6.863 1.00 95.62 270 LYS A N 1
ATOM 2105 C CA . LYS A 1 270 ? -3.807 -10.046 6.460 1.00 95.62 270 LYS A CA 1
ATOM 2106 C C . LYS A 1 270 ? -3.446 -9.783 4.999 1.00 95.62 270 LYS A C 1
ATOM 2108 O O . LYS A 1 270 ? -4.227 -10.072 4.097 1.00 95.62 270 LYS A O 1
ATOM 2113 N N . LEU A 1 271 ? -2.217 -9.336 4.780 1.00 95.69 271 LEU A N 1
ATOM 2114 C CA . LEU A 1 271 ? -1.500 -9.481 3.521 1.00 95.69 271 LEU A CA 1
ATOM 2115 C C . LEU A 1 271 ? -0.248 -10.317 3.786 1.00 95.69 271 LEU A C 1
ATOM 2117 O O . LEU A 1 271 ? 0.501 -10.019 4.720 1.00 95.69 271 LEU A O 1
ATOM 2121 N N . ASP A 1 272 ? -0.044 -11.389 3.022 1.00 94.69 272 ASP A N 1
ATOM 2122 C CA . ASP A 1 272 ? 1.080 -12.297 3.250 1.00 94.69 272 ASP A CA 1
ATOM 2123 C C . ASP A 1 272 ? 2.408 -11.562 3.046 1.00 94.69 272 ASP A C 1
ATOM 2125 O O . ASP A 1 272 ? 2.703 -11.043 1.971 1.00 94.69 272 ASP A O 1
ATOM 2129 N N . ALA A 1 273 ? 3.215 -11.521 4.103 1.00 91.25 273 ALA A N 1
ATOM 2130 C CA . ALA A 1 273 ? 4.474 -10.807 4.117 1.00 91.25 273 ALA A CA 1
ATOM 2131 C C . ALA A 1 273 ? 5.494 -11.342 3.100 1.00 91.25 273 ALA A C 1
ATOM 2133 O O . ALA A 1 273 ? 6.369 -10.577 2.703 1.00 91.25 273 ALA A O 1
ATOM 2134 N N . SER A 1 274 ? 5.396 -12.602 2.674 1.00 91.19 274 SER A N 1
ATOM 2135 C CA . SER A 1 274 ? 6.302 -13.210 1.689 1.00 91.19 274 SER A CA 1
ATOM 2136 C C . SER A 1 274 ? 6.019 -12.789 0.243 1.00 91.19 274 SER A C 1
ATOM 2138 O O . SER A 1 274 ? 6.830 -13.045 -0.643 1.00 91.19 274 SER A O 1
ATOM 2140 N N . THR A 1 275 ? 4.890 -12.121 0.002 1.00 94.62 275 THR A N 1
ATOM 2141 C CA . THR A 1 275 ? 4.436 -11.764 -1.344 1.00 94.62 275 THR A CA 1
ATOM 2142 C C . THR A 1 275 ? 4.998 -10.431 -1.825 1.00 94.62 275 THR A C 1
ATOM 2144 O O . THR A 1 275 ? 5.334 -9.537 -1.033 1.00 94.62 275 THR A O 1
ATOM 2147 N N . PHE A 1 276 ? 5.046 -10.277 -3.149 1.00 94.50 276 PHE A N 1
ATOM 2148 C CA . PHE A 1 276 ? 5.413 -9.018 -3.789 1.00 94.50 276 PHE A CA 1
ATOM 2149 C C . PHE A 1 276 ? 4.388 -7.915 -3.489 1.00 94.50 276 PHE A C 1
ATOM 2151 O O . PHE A 1 276 ? 4.761 -6.762 -3.302 1.00 94.50 276 PHE A O 1
ATOM 2158 N N . GLU A 1 277 ? 3.106 -8.252 -3.353 1.00 95.62 277 GLU A N 1
ATOM 2159 C CA . GLU A 1 277 ? 2.045 -7.313 -2.994 1.00 95.62 277 GLU A CA 1
ATOM 2160 C C . GLU A 1 277 ? 2.331 -6.640 -1.649 1.00 95.62 277 GLU A C 1
ATOM 2162 O O . GLU A 1 277 ? 2.191 -5.420 -1.521 1.00 95.62 277 GLU A O 1
ATOM 2167 N N . TYR A 1 278 ? 2.782 -7.406 -0.647 1.00 95.56 278 TYR A N 1
ATOM 2168 C CA . TYR A 1 278 ? 3.221 -6.817 0.615 1.00 95.56 278 TYR A CA 1
ATOM 2169 C C . TYR A 1 278 ? 4.438 -5.922 0.404 1.00 95.56 278 TYR A C 1
ATOM 2171 O O . TYR A 1 278 ? 4.476 -4.819 0.948 1.00 95.56 278 TYR A O 1
ATOM 2179 N N . GLU A 1 279 ? 5.446 -6.386 -0.338 1.00 93.62 279 GLU A N 1
ATOM 2180 C CA . GLU A 1 279 ? 6.673 -5.620 -0.579 1.00 93.62 279 GLU A CA 1
ATOM 2181 C C . GLU A 1 279 ? 6.378 -4.273 -1.243 1.00 93.62 279 GLU A C 1
ATOM 2183 O O . GLU A 1 279 ? 6.826 -3.237 -0.749 1.00 93.62 279 GLU A O 1
ATOM 2188 N N . ALA A 1 280 ? 5.559 -4.271 -2.293 1.00 95.56 280 ALA A N 1
ATOM 2189 C CA . ALA A 1 280 ? 5.131 -3.070 -2.990 1.00 95.56 280 ALA A CA 1
ATOM 2190 C C . ALA A 1 280 ? 4.379 -2.122 -2.056 1.00 95.56 280 ALA A C 1
ATOM 2192 O O . ALA A 1 280 ? 4.684 -0.931 -1.983 1.00 95.56 280 ALA A O 1
ATOM 2193 N N . LYS A 1 281 ? 3.434 -2.648 -1.275 1.00 95.50 281 LYS A N 1
ATOM 2194 C CA . LYS A 1 281 ? 2.650 -1.838 -0.344 1.00 95.50 281 LYS A CA 1
ATOM 2195 C C . LYS A 1 281 ? 3.497 -1.256 0.782 1.00 95.50 281 LYS A C 1
ATOM 2197 O O . LYS A 1 281 ? 3.323 -0.098 1.153 1.00 95.50 281 LYS A O 1
ATOM 2202 N N . HIS A 1 282 ? 4.436 -2.041 1.296 1.00 94.00 282 HIS A N 1
ATOM 2203 C CA . HIS A 1 282 ? 5.425 -1.601 2.269 1.00 94.00 282 HIS A CA 1
ATOM 2204 C C . HIS A 1 282 ? 6.293 -0.485 1.700 1.00 94.00 282 HIS A C 1
ATOM 2206 O O . HIS A 1 282 ? 6.415 0.562 2.334 1.00 94.00 282 HIS A O 1
ATOM 2212 N N . PHE A 1 283 ? 6.838 -0.679 0.496 1.00 93.94 283 PHE A N 1
ATOM 2213 C CA . PHE A 1 283 ? 7.620 0.332 -0.202 1.00 93.94 283 PHE A CA 1
ATOM 2214 C C . PHE A 1 283 ? 6.830 1.636 -0.324 1.00 93.94 283 PHE A C 1
ATOM 2216 O O . PHE A 1 283 ? 7.270 2.652 0.204 1.00 93.94 283 PHE A O 1
ATOM 2223 N N . PHE A 1 284 ? 5.642 1.613 -0.933 1.00 95.81 284 PHE A N 1
ATOM 2224 C CA . PHE A 1 284 ? 4.888 2.838 -1.197 1.00 95.81 284 PHE A CA 1
ATOM 2225 C C . PHE A 1 284 ? 4.378 3.528 0.063 1.00 95.81 284 PHE A C 1
ATOM 2227 O O . PHE A 1 284 ? 4.449 4.751 0.156 1.00 95.81 284 PHE A O 1
ATOM 2234 N N . ASN A 1 285 ? 3.877 2.787 1.050 1.00 95.81 285 ASN A N 1
ATOM 2235 C CA . ASN A 1 285 ? 3.303 3.408 2.242 1.00 95.81 285 ASN A CA 1
ATOM 2236 C C . ASN A 1 285 ? 4.387 4.000 3.149 1.00 95.81 285 ASN A C 1
ATOM 2238 O O . ASN A 1 285 ? 4.198 5.089 3.693 1.00 95.81 285 ASN A O 1
ATOM 2242 N N . GLN A 1 286 ? 5.544 3.339 3.265 1.00 93.25 286 GLN A N 1
ATOM 2243 C CA . GLN A 1 286 ? 6.667 3.891 4.022 1.00 93.25 286 GLN A CA 1
ATOM 2244 C C . GLN A 1 286 ? 7.301 5.085 3.299 1.00 93.25 286 GLN A C 1
ATOM 2246 O O . GLN A 1 286 ? 7.537 6.098 3.955 1.00 93.25 286 GLN A O 1
ATOM 2251 N N . THR A 1 287 ? 7.501 5.023 1.973 1.00 91.19 287 THR A N 1
ATOM 2252 C CA . THR A 1 287 ? 8.064 6.156 1.212 1.00 91.19 287 THR A CA 1
ATOM 2253 C C . THR A 1 287 ? 7.132 7.358 1.194 1.00 91.19 287 THR A C 1
ATOM 2255 O O . THR A 1 287 ? 7.582 8.480 1.407 1.00 91.19 287 THR A O 1
ATOM 2258 N N . SER A 1 288 ? 5.826 7.141 1.028 1.00 93.50 288 SER A N 1
ATOM 2259 C CA . SER A 1 288 ? 4.843 8.233 1.053 1.00 93.50 288 SER A CA 1
ATOM 2260 C C . SER A 1 288 ? 4.840 8.957 2.387 1.00 93.50 288 SER A C 1
ATOM 2262 O O . SER A 1 288 ? 4.781 10.183 2.437 1.00 93.50 288 SER A O 1
ATOM 2264 N N . ASN A 1 289 ? 4.950 8.201 3.479 1.00 92.75 289 ASN A N 1
ATOM 2265 C CA . ASN A 1 289 ? 5.067 8.792 4.796 1.00 92.75 289 ASN A CA 1
ATOM 2266 C C . ASN A 1 289 ? 6.408 9.523 4.983 1.00 92.75 289 ASN A C 1
ATOM 2268 O O . ASN A 1 289 ? 6.410 10.685 5.378 1.00 92.75 289 ASN A O 1
ATOM 2272 N N . SER A 1 290 ? 7.542 8.879 4.677 1.00 89.44 290 SER A N 1
ATOM 2273 C CA . SER A 1 290 ? 8.875 9.467 4.891 1.00 89.44 290 SER A CA 1
ATOM 2274 C C . SER A 1 290 ? 9.129 10.712 4.045 1.00 89.44 290 SER A C 1
ATOM 2276 O O . SER A 1 290 ? 9.852 11.605 4.477 1.00 89.44 290 SER A O 1
ATOM 2278 N N . ASN A 1 291 ? 8.527 10.779 2.857 1.00 90.62 291 ASN A N 1
ATOM 2279 C CA . ASN A 1 291 ? 8.652 11.906 1.939 1.00 90.62 291 ASN A CA 1
ATOM 2280 C C . ASN A 1 291 ? 7.601 12.997 2.186 1.00 90.62 291 ASN A C 1
ATOM 2282 O O . ASN A 1 291 ? 7.512 13.928 1.392 1.00 90.62 291 ASN A O 1
ATOM 2286 N N . ASN A 1 292 ? 6.809 12.904 3.264 1.00 93.12 292 ASN A N 1
ATOM 2287 C CA . ASN A 1 292 ? 5.736 13.852 3.574 1.00 93.12 292 ASN A CA 1
ATOM 2288 C C . ASN A 1 292 ? 4.749 14.044 2.408 1.00 93.12 292 ASN A C 1
ATOM 2290 O O . ASN A 1 292 ? 4.305 15.157 2.143 1.00 93.12 292 ASN A O 1
ATOM 2294 N N . HIS A 1 293 ? 4.391 12.975 1.693 1.00 95.00 293 HIS A N 1
ATOM 2295 C CA . HIS A 1 293 ? 3.332 13.071 0.691 1.00 95.00 293 HIS A CA 1
ATOM 2296 C C 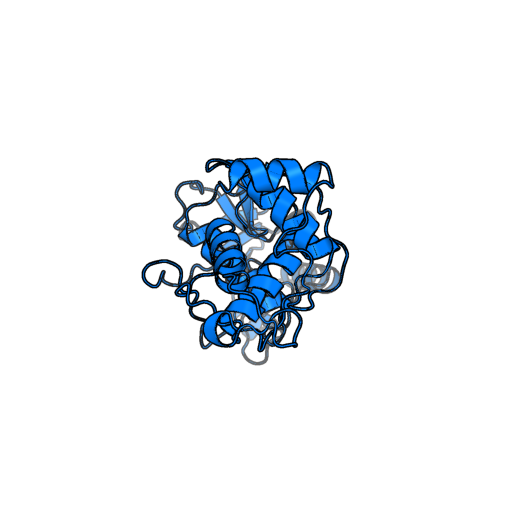. HIS A 1 293 ? 2.013 13.472 1.369 1.00 95.00 293 HIS A C 1
ATOM 2298 O O . HIS A 1 293 ? 1.699 12.999 2.469 1.00 95.00 293 HIS A O 1
ATOM 2304 N N . ILE A 1 294 ? 1.218 14.312 0.698 1.00 95.81 294 ILE A N 1
ATOM 2305 C CA . ILE A 1 294 ? -0.112 14.699 1.176 1.00 95.81 294 ILE A CA 1
ATOM 2306 C C . ILE A 1 294 ? -1.023 13.471 1.138 1.00 95.81 294 ILE A C 1
ATOM 2308 O O . ILE A 1 294 ? -1.391 12.981 0.076 1.00 95.81 294 ILE A O 1
ATOM 2312 N N . LEU A 1 295 ? -1.426 12.968 2.296 1.00 96.06 295 LEU A N 1
ATOM 2313 C CA . LEU A 1 295 ? -2.337 11.829 2.371 1.00 96.06 295 LEU A CA 1
ATOM 2314 C C . LEU A 1 295 ? -3.796 12.316 2.250 1.00 96.06 295 LEU A C 1
ATOM 2316 O O . LEU A 1 295 ? -4.165 13.242 2.989 1.00 96.06 295 LEU A O 1
ATOM 2320 N N . PRO A 1 296 ? -4.634 11.725 1.369 1.00 95.56 296 PRO A N 1
ATOM 2321 C CA . PRO A 1 296 ? -6.043 12.093 1.254 1.00 95.56 296 PRO A CA 1
ATOM 2322 C C . PRO A 1 296 ? -6.756 12.010 2.603 1.00 95.56 296 PRO A C 1
ATOM 2324 O O . PRO A 1 296 ? -6.628 11.015 3.317 1.00 95.56 296 PRO A O 1
ATOM 2327 N N . LEU A 1 297 ? -7.506 13.056 2.952 1.00 95.44 297 LEU A N 1
ATOM 2328 C CA . LEU A 1 297 ? -8.387 13.043 4.114 1.00 95.44 297 LEU A CA 1
ATOM 2329 C C . LEU A 1 297 ? -9.738 12.471 3.700 1.00 95.44 297 LEU A C 1
ATOM 2331 O O . LEU A 1 297 ? -10.376 13.004 2.795 1.00 95.44 297 LEU A O 1
ATOM 2335 N N . VAL A 1 298 ? -10.175 11.417 4.380 1.00 91.69 298 VAL A N 1
ATOM 2336 C CA . VAL A 1 298 ? -11.539 10.904 4.252 1.00 91.69 298 VAL A CA 1
ATOM 2337 C C . VAL A 1 298 ? -12.340 11.425 5.440 1.00 91.69 298 VAL A C 1
ATOM 2339 O O . VAL A 1 298 ? -11.952 11.214 6.592 1.00 91.69 298 VAL A O 1
ATOM 2342 N N . ILE A 1 299 ? -13.410 12.156 5.126 1.00 75.25 299 ILE A N 1
ATOM 2343 C CA . ILE A 1 299 ? -14.323 12.789 6.085 1.00 75.25 299 ILE A CA 1
ATOM 2344 C C . ILE A 1 299 ? -15.544 11.900 6.281 1.00 75.25 299 ILE A C 1
ATOM 2346 O O . ILE A 1 299 ? -15.998 11.286 5.287 1.00 75.25 299 ILE A O 1
#

Nearest PDB structures (foldseek):
  1r44-assembly2_B  TM=6.099E-01  e=3.292E-03  Enterococcus faecium
  6tci-assembly1_A  TM=9.017E-01  e=1.429E-01  Bacillus cereus ATCC 14579
  3bkv-assembly1_A  TM=5.646E-01  e=1.808E-01  Phikzvirus phiKZ
  6icy-assembly1_B-2  TM=1.201E-01  e=7.847E+00  Influenza A virus

pLDDT: mean 91.9, std 12.47, range [45.06, 98.81]